Protein 1VPP (pdb70)

Radius of gyration: 21.75 Å; Cα contacts (8 Å, |Δi|>4): 566; chains: 4; bounding box: 44×39×77 Å

B-factor: mean 27.09, std 13.12, range [8.94, 84.67]

Structure (mmCIF, N/CA/C/O backbone):
data_1VPP
#
_entry.id   1VPP
#
_cell.length_a   47.703
_cell.length_b   74.661
_cell.length_c   79.883
_cell.angle_alpha   90.00
_cell.angle_beta   90.00
_cell.angle_gamma   90.00
#
_symmetry.space_group_name_H-M   'P 21 21 21'
#
loop_
_entity.id
_entity.type
_entity.pdbx_description
1 polymer 'PROTEIN (VASCULAR ENDOTHELIAL GROWTH FACTOR)'
2 polymer 'PROTEIN (PEPTIDE V108)'
3 water water
#
loop_
_atom_site.group_PDB
_atom_site.id
_atom_site.type_symbol
_atom_site.label_atom_id
_atom_site.label_alt_id
_atom_site.label_comp_id
_atom_site.label_asym_id
_atom_site.label_entity_id
_atom_site.label_seq_id
_atom_site.pdbx_PDB_ins_code
_atom_site.Cartn_x
_atom_site.Cartn_y
_atom_site.Cartn_z
_atom_site.occupancy
_atom_site.B_iso_or_equiv
_atom_site.auth_seq_id
_atom_site.auth_comp_id
_atom_site.auth_asym_id
_atom_site.auth_atom_id
_atom_site.pdbx_PDB_model_num
ATOM 1 N N . GLU A 1 6 ? -7.510 15.722 33.191 1.00 43.01 13 GLU V N 1
ATOM 2 C CA . GLU A 1 6 ? -7.233 14.305 33.595 1.00 42.28 13 GLU V CA 1
ATOM 3 C C . GLU A 1 6 ? -5.769 13.943 33.361 1.00 37.68 13 GLU V C 1
ATOM 4 O O . GLU A 1 6 ? -5.289 14.018 32.227 1.00 37.42 13 GLU V O 1
ATOM 10 N N . VAL A 1 7 ? -5.046 13.649 34.432 1.00 34.59 14 VAL V N 1
ATOM 11 C CA . VAL A 1 7 ? -3.620 13.352 34.361 1.00 31.07 14 VAL V CA 1
ATOM 12 C C . VAL A 1 7 ? -3.390 12.079 33.564 1.00 29.34 14 VAL V C 1
ATOM 13 O O . VAL A 1 7 ? -4.096 11.103 33.837 1.00 29.47 14 VAL V O 1
ATOM 17 N N . VAL A 1 8 ? -2.509 12.083 32.568 1.00 22.12 15 VAL V N 1
ATOM 18 C CA . VAL A 1 8 ? -2.262 10.840 31.819 1.00 21.76 15 VAL V CA 1
ATOM 19 C C . VAL A 1 8 ? -1.364 9.938 32.665 1.00 20.92 15 VAL V C 1
ATOM 20 O O . VAL A 1 8 ? -0.279 10.382 33.054 1.00 20.76 15 VAL V O 1
ATOM 24 N N . LYS A 1 9 ? -1.822 8.732 32.944 1.00 19.79 16 LYS V N 1
ATOM 25 C CA . LYS A 1 9 ? -1.056 7.829 33.814 1.00 21.84 16 LYS V CA 1
ATOM 26 C C . LYS A 1 9 ? 0.155 7.232 33.120 1.00 18.50 16 LYS V C 1
ATOM 27 O O . LYS A 1 9 ? 0.211 7.094 31.897 1.00 18.80 16 LYS V O 1
ATOM 33 N N . PHE A 1 10 ? 1.207 6.982 33.881 1.00 17.49 17 PHE V N 1
ATOM 34 C CA . PHE A 1 10 ? 2.507 6.610 33.387 1.00 17.99 17 PHE V CA 1
ATOM 35 C C . PHE A 1 10 ? 2.434 5.493 32.356 1.00 21.48 17 PHE V C 1
ATOM 36 O O . PHE A 1 10 ? 3.106 5.543 31.326 1.00 20.93 17 PHE V O 1
ATOM 44 N N . MET A 1 11 ? 1.633 4.480 32.653 1.00 21.56 18 MET V N 1
ATOM 45 C CA . MET A 1 11 ? 1.541 3.330 31.750 1.00 24.40 18 MET V CA 1
ATOM 46 C C . MET A 1 11 ? 1.123 3.747 30.354 1.00 22.59 18 MET V C 1
ATOM 47 O O . MET A 1 11 ? 1.641 3.258 29.338 1.00 22.93 18 MET V O 1
ATOM 52 N N . ASP A 1 12 ? 0.162 4.690 30.281 1.00 21.08 19 ASP V N 1
ATOM 53 C CA . ASP A 1 12 ? -0.264 5.146 28.972 1.00 19.66 19 ASP V CA 1
ATOM 54 C C . ASP A 1 12 ? 0.766 6.048 28.297 1.00 21.73 19 ASP V C 1
ATOM 55 O O . ASP A 1 12 ? 0.908 5.962 27.078 1.00 20.15 19 ASP V O 1
ATOM 60 N N . VAL A 1 13 ? 1.424 6.934 29.041 1.00 16.66 20 VAL V N 1
ATOM 61 C CA . VAL A 1 13 ? 2.450 7.778 28.444 1.00 15.86 20 VAL V CA 1
ATOM 62 C C . VAL A 1 13 ? 3.563 6.880 27.881 1.00 16.96 20 VAL V C 1
ATOM 63 O O . VAL A 1 13 ? 3.945 7.007 26.702 1.00 18.40 20 VAL V O 1
ATOM 67 N N . TYR A 1 14 ? 3.969 5.911 28.689 1.00 15.74 21 TYR V N 1
ATOM 68 C CA . TYR A 1 14 ? 5.044 5.005 28.263 1.00 15.42 21 TYR V CA 1
ATOM 69 C C . TYR A 1 14 ? 4.678 4.194 27.020 1.00 14.64 21 TYR V C 1
ATOM 70 O O . TYR A 1 14 ? 5.421 4.178 26.019 1.00 14.50 21 TYR V O 1
ATOM 79 N N . GLN A 1 15 ? 3.552 3.478 27.004 1.00 14.91 22 GLN V N 1
ATOM 80 C CA . GLN A 1 15 ? 3.196 2.738 25.792 1.00 17.01 22 GLN V CA 1
ATOM 81 C C . GLN A 1 15 ? 3.048 3.587 24.554 1.00 18.91 22 GLN V C 1
ATOM 82 O O . GLN A 1 15 ? 3.491 3.247 23.449 1.00 18.45 22 GLN V O 1
ATOM 88 N N . ARG A 1 16 ? 2.420 4.757 24.704 1.00 15.81 23 ARG V N 1
ATOM 89 C CA . ARG A 1 16 ? 2.167 5.617 23.559 1.00 16.87 23 ARG V CA 1
ATOM 90 C C . ARG A 1 16 ? 3.448 6.208 23.002 1.00 17.82 23 ARG V C 1
ATOM 91 O O . ARG A 1 16 ? 3.456 6.544 21.825 1.00 17.65 23 ARG V O 1
ATOM 99 N N . SER A 1 17 ? 4.486 6.483 23.797 1.00 13.22 24 SER V N 1
ATOM 100 C CA . SER A 1 17 ? 5.661 7.142 23.245 1.00 17.27 24 SER V CA 1
ATOM 101 C C . SER A 1 17 ? 6.765 6.177 22.820 1.00 18.10 24 SER V C 1
ATOM 102 O O . SER A 1 17 ? 7.655 6.611 22.088 1.00 18.74 24 SER V O 1
ATOM 105 N N . TYR A 1 18 ? 6.661 4.894 23.102 1.00 15.48 25 TYR V N 1
ATOM 106 C CA . TYR A 1 18 ? 7.737 3.981 22.680 1.00 18.76 25 TYR V CA 1
ATOM 107 C C . TYR A 1 18 ? 7.847 3.780 21.164 1.00 17.13 25 TYR V C 1
ATOM 108 O O . TYR A 1 18 ? 6.892 3.747 20.396 1.00 15.18 25 TYR V O 1
ATOM 117 N N . CYS A 1 19 ? 9.092 3.719 20.704 1.00 17.79 26 CYS V N 1
ATOM 118 C CA . CYS A 1 19 ? 9.466 3.506 19.302 1.00 16.48 26 CYS V CA 1
ATOM 119 C C . CYS A 1 19 ? 8.473 2.722 18.483 1.00 16.34 26 CYS V C 1
ATOM 120 O O . CYS A 1 19 ? 8.148 1.558 18.776 1.00 16.91 26 CYS V O 1
ATOM 123 N N . HIS A 1 20 ? 7.816 3.327 17.484 1.00 14.70 27 HIS V N 1
ATOM 124 C CA . HIS A 1 20 ? 6.919 2.660 16.552 1.00 14.29 27 HIS V CA 1
ATOM 125 C C . HIS A 1 20 ? 6.612 3.553 15.339 1.00 13.89 27 HIS V C 1
ATOM 126 O O . HIS A 1 20 ? 6.857 4.747 15.376 1.00 11.05 27 HIS V O 1
ATOM 133 N N . PRO A 1 21 ? 6.057 3.001 14.274 1.00 16.22 28 PRO V N 1
ATOM 134 C CA . PRO A 1 21 ? 5.695 3.795 13.104 1.00 12.50 28 PRO V CA 1
ATOM 135 C C . PRO A 1 21 ? 4.490 4.679 13.452 1.00 13.46 28 PRO V C 1
ATOM 136 O O . PRO A 1 21 ? 3.473 4.183 13.978 1.00 11.14 28 PRO V O 1
ATOM 140 N N . ILE A 1 22 ? 4.654 5.958 13.207 1.00 14.16 29 ILE V N 1
ATOM 141 C CA . ILE A 1 22 ? 3.568 6.894 13.540 1.00 14.07 29 ILE V CA 1
ATOM 142 C C . ILE A 1 22 ? 3.318 7.815 12.347 1.00 14.31 29 ILE V C 1
ATOM 143 O O . ILE A 1 22 ? 4.217 8.235 11.619 1.00 14.46 29 ILE V O 1
ATOM 148 N N . GLU A 1 23 ? 2.063 8.181 12.163 1.00 13.51 30 GLU V N 1
ATOM 149 C CA . GLU A 1 23 ? 1.647 9.056 11.078 1.00 11.60 30 GLU V CA 1
ATOM 150 C C . GLU A 1 23 ? 2.363 10.401 11.188 1.00 11.06 30 GLU V C 1
ATOM 151 O O . GLU A 1 23 ? 2.339 11.041 12.231 1.00 10.13 30 GLU V O 1
ATOM 157 N N . THR A 1 24 ? 3.096 10.694 10.124 1.00 11.40 31 THR V N 1
ATOM 158 C CA . THR A 1 24 ? 3.971 11.866 10.058 1.00 14.03 31 THR V CA 1
ATOM 159 C C . THR A 1 24 ? 3.606 12.645 8.807 1.00 13.44 31 THR V C 1
ATOM 160 O O . THR A 1 24 ? 3.530 12.040 7.739 1.00 10.68 31 THR V O 1
ATOM 164 N 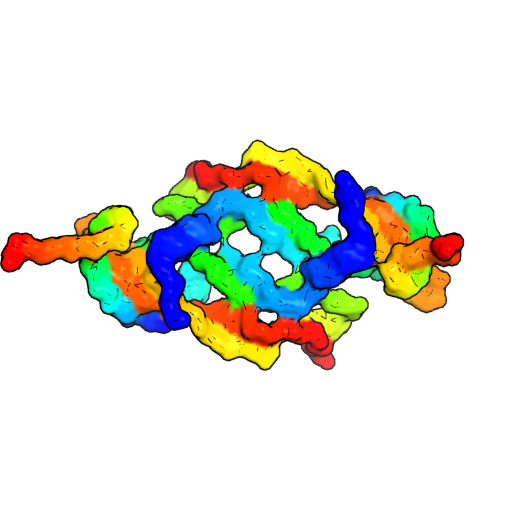N . LEU A 1 25 ? 3.452 13.945 8.902 1.00 10.24 32 LEU V N 1
ATOM 165 C CA . LEU A 1 25 ? 3.081 14.729 7.712 1.00 13.75 32 LEU V CA 1
ATOM 166 C C . LEU A 1 25 ? 4.341 15.228 7.031 1.00 16.87 32 LEU V C 1
ATOM 167 O O . LEU A 1 25 ? 5.071 16.091 7.539 1.00 18.78 32 LEU V O 1
ATOM 172 N N . VAL A 1 26 ? 4.666 14.578 5.924 1.00 16.84 33 VAL V N 1
ATOM 173 C CA . VAL A 1 26 ? 5.927 14.762 5.214 1.00 14.78 33 VAL V CA 1
ATOM 174 C C . VAL A 1 26 ? 5.732 15.617 3.952 1.00 14.58 33 VAL V C 1
ATOM 175 O O . VAL A 1 26 ? 4.912 15.270 3.098 1.00 10.55 33 VAL V O 1
ATOM 179 N N . ASP A 1 27 ? 6.539 16.676 3.830 1.00 12.85 34 ASP V N 1
ATOM 180 C CA . ASP A 1 27 ? 6.416 17.473 2.576 1.00 13.56 34 ASP V CA 1
ATOM 181 C C . ASP A 1 27 ? 6.849 16.657 1.376 1.00 12.25 34 ASP V C 1
ATOM 182 O O . ASP A 1 27 ? 7.862 15.931 1.355 1.00 11.88 34 ASP V O 1
ATOM 187 N N . ILE A 1 28 ? 6.093 16.805 0.255 1.00 9.98 35 ILE V N 1
ATOM 188 C CA . ILE A 1 28 ? 6.424 16.045 -0.935 1.00 11.13 35 ILE V CA 1
ATOM 189 C C . ILE A 1 28 ? 7.798 16.407 -1.487 1.00 10.70 35 ILE V C 1
ATOM 190 O O . ILE A 1 28 ? 8.432 15.486 -2.054 1.00 11.82 35 ILE V O 1
ATOM 195 N N . PHE A 1 29 ? 8.286 17.626 -1.303 1.00 11.06 36 PHE V N 1
ATOM 196 C CA . PHE A 1 29 ? 9.639 17.903 -1.842 1.00 13.11 36 PHE V CA 1
ATOM 197 C C . PHE A 1 29 ? 10.709 17.035 -1.196 1.00 17.06 36 PHE V C 1
ATOM 198 O O . PHE A 1 29 ? 11.757 16.885 -1.852 1.00 15.91 36 PHE V O 1
ATOM 206 N N . GLN A 1 30 ? 10.531 16.463 0.000 1.00 15.90 37 GLN V N 1
ATOM 207 C CA . GLN A 1 30 ? 11.544 15.549 0.563 1.00 17.04 37 GLN V CA 1
ATOM 208 C C . GLN A 1 30 ? 11.757 14.312 -0.276 1.00 22.83 37 GLN V C 1
ATOM 209 O O . GLN A 1 30 ? 12.894 13.865 -0.452 1.00 21.55 37 GLN V O 1
ATOM 215 N N . GLU A 1 31 ? 10.681 13.734 -0.826 1.00 20.25 38 GLU V N 1
ATOM 216 C CA . GLU A 1 31 ? 10.713 12.566 -1.665 1.00 22.31 38 GLU V CA 1
ATOM 217 C C . GLU A 1 31 ? 10.865 12.921 -3.153 1.00 23.69 38 GLU V C 1
ATOM 218 O O . GLU A 1 31 ? 11.397 12.122 -3.927 1.00 24.81 38 GLU V O 1
ATOM 224 N N . TYR A 1 32 ? 10.420 14.100 -3.585 1.00 14.93 39 TYR V N 1
ATOM 225 C CA . TYR A 1 32 ? 10.514 14.525 -4.994 1.00 17.97 39 TYR V CA 1
ATOM 226 C C . TYR A 1 32 ? 11.192 15.883 -5.088 1.00 19.67 39 TYR V C 1
ATOM 227 O O . TYR A 1 32 ? 10.570 16.946 -5.293 1.00 19.18 39 TYR V O 1
ATOM 236 N N . PRO A 1 33 ? 12.502 15.988 -4.861 1.00 22.43 40 PRO V N 1
ATOM 237 C CA . PRO A 1 33 ? 13.168 17.271 -4.711 1.00 24.62 40 PRO V CA 1
ATOM 238 C C . PRO A 1 33 ? 13.388 18.020 -6.008 1.00 27.33 40 PRO V C 1
ATOM 239 O O . PRO A 1 33 ? 13.418 19.245 -6.026 1.00 28.20 40 PRO V O 1
ATOM 243 N N . ASP A 1 34 ? 13.592 17.283 -7.086 1.00 24.68 41 ASP V N 1
ATOM 244 C CA . ASP A 1 34 ? 13.869 17.829 -8.410 1.00 29.51 41 ASP V CA 1
ATOM 245 C C . ASP A 1 34 ? 12.618 18.067 -9.244 1.00 31.48 41 ASP V C 1
ATOM 246 O O . ASP A 1 34 ? 12.360 17.377 -10.245 1.00 30.63 41 ASP V O 1
ATOM 251 N N . GLU A 1 35 ? 11.650 18.821 -8.711 1.00 32.28 42 GLU V N 1
ATOM 252 C CA . GLU A 1 35 ? 10.365 19.016 -9.381 1.00 31.45 42 GLU V CA 1
ATOM 253 C C . GLU A 1 35 ? 9.938 20.463 -9.195 1.00 38.13 42 GLU V C 1
ATOM 254 O O . GLU A 1 35 ? 8.769 20.791 -9.013 1.00 38.29 42 GLU V O 1
ATOM 260 N N . ILE A 1 36 ? 10.921 21.349 -9.308 1.00 39.02 43 ILE V N 1
ATOM 261 C CA . ILE A 1 36 ? 10.722 22.785 -9.149 1.00 40.85 43 ILE V CA 1
ATOM 262 C C . ILE A 1 36 ? 9.791 23.397 -10.166 1.00 44.05 43 ILE V C 1
ATOM 263 O O . ILE A 1 36 ? 9.038 24.342 -9.849 1.00 42.94 43 ILE V O 1
ATOM 268 N N . GLU A 1 37 ? 9.607 22.818 -11.352 1.00 46.33 44 GLU V N 1
ATOM 269 C CA . GLU A 1 37 ? 8.635 23.307 -12.317 1.00 48.56 44 GLU V CA 1
ATOM 270 C C . GLU A 1 37 ? 7.184 22.979 -11.950 1.00 47.11 44 GLU V C 1
ATOM 271 O O . GLU A 1 37 ? 6.264 23.325 -12.711 1.00 46.80 44 GLU V O 1
ATOM 277 N N . TYR A 1 38 ? 6.953 22.189 -10.912 1.00 43.60 45 TYR V N 1
ATOM 278 C CA . TYR A 1 38 ? 5.613 21.782 -10.525 1.00 40.82 45 TYR V CA 1
ATOM 279 C C . TYR A 1 38 ? 5.168 22.253 -9.154 1.00 37.29 45 TYR V C 1
ATOM 280 O O . TYR A 1 38 ? 5.964 22.410 -8.224 1.00 38.69 45 TYR V O 1
ATOM 289 N N . ILE A 1 39 ? 3.848 22.397 -9.004 1.00 32.23 46 ILE V N 1
ATOM 290 C CA . ILE A 1 39 ? 3.262 22.579 -7.691 1.00 27.89 46 ILE V CA 1
ATOM 291 C C . ILE A 1 39 ? 2.417 21.312 -7.450 1.00 25.54 46 ILE V C 1
ATOM 292 O O . ILE A 1 39 ? 1.732 20.857 -8.365 1.00 20.96 46 ILE V O 1
ATOM 297 N N . PHE A 1 40 ? 2.655 20.679 -6.311 1.00 20.08 47 PHE V N 1
ATOM 298 C CA . PHE A 1 40 ? 1.861 19.462 -6.030 1.00 20.98 47 PHE V CA 1
ATOM 299 C C . PHE A 1 40 ? 0.744 19.890 -5.097 1.00 19.48 47 PHE V C 1
ATOM 300 O O . PHE A 1 40 ? 1.031 20.691 -4.190 1.00 19.79 47 PHE V O 1
ATOM 308 N N . LYS A 1 41 ? -0.429 19.250 -5.152 1.00 16.60 48 LYS V N 1
ATOM 309 C CA . LYS A 1 41 ? -1.463 19.533 -4.168 1.00 16.70 48 LYS V CA 1
ATOM 310 C C . LYS A 1 41 ? -2.114 18.215 -3.768 1.00 14.51 48 LYS V C 1
ATOM 311 O O . LYS A 1 41 ? -2.478 17.498 -4.716 1.00 16.85 48 LYS V O 1
ATOM 317 N N . PRO A 1 42 ? -2.223 17.938 -2.483 1.00 14.47 49 PRO V N 1
ATOM 318 C CA . PRO A 1 42 ? -1.615 18.702 -1.411 1.00 14.02 49 PRO V CA 1
ATOM 319 C C . PRO A 1 42 ? -0.103 18.667 -1.529 1.00 13.18 49 PRO V C 1
ATOM 320 O O . PRO A 1 42 ? 0.401 17.892 -2.352 1.00 13.64 49 PRO V O 1
ATOM 324 N N . SER A 1 43 ? 0.578 19.553 -0.783 1.00 14.19 50 SER V N 1
ATOM 325 C CA . SER A 1 43 ? 2.043 19.612 -0.930 1.00 15.11 50 SER V CA 1
ATOM 326 C C . SER A 1 43 ? 2.768 18.717 0.084 1.00 16.38 50 SER V C 1
ATOM 327 O O . SER A 1 43 ? 3.994 18.678 0.181 1.00 12.69 50 SER V O 1
ATOM 330 N N . CYS A 1 44 ? 1.987 18.023 0.904 1.00 12.79 51 CYS V N 1
ATOM 331 C CA . CYS A 1 44 ? 2.546 17.147 1.947 1.00 14.10 51 CYS V CA 1
ATOM 332 C C . CYS A 1 44 ? 1.650 15.898 2.016 1.00 14.28 51 CYS V C 1
ATOM 333 O O . CYS A 1 44 ? 0.516 16.037 1.561 1.00 12.50 51 CYS V O 1
ATOM 336 N N . VAL A 1 45 ? 2.113 14.779 2.571 1.00 11.71 52 VAL V N 1
ATOM 337 C CA . VAL A 1 45 ? 1.269 13.579 2.630 1.00 10.55 52 VAL V CA 1
ATOM 338 C C . VAL A 1 45 ? 1.482 12.856 3.978 1.00 13.73 52 VAL V C 1
ATOM 339 O O . VAL A 1 45 ? 2.557 12.968 4.595 1.00 13.07 52 VAL V O 1
ATOM 343 N N . PRO A 1 46 ? 0.465 12.187 4.483 1.00 14.07 53 PRO V N 1
ATOM 344 C CA . PRO A 1 46 ? 0.525 11.454 5.739 1.00 13.40 53 PRO V CA 1
ATOM 345 C C . PRO A 1 46 ? 1.206 10.110 5.557 1.00 13.43 53 PRO V C 1
ATOM 346 O O . PRO A 1 46 ? 0.737 9.283 4.788 1.00 9.39 53 PRO V O 1
ATOM 350 N N . LEU A 1 47 ? 2.376 9.933 6.200 1.00 11.54 54 LEU V N 1
ATOM 351 C CA . LEU A 1 47 ? 3.103 8.668 6.047 1.00 11.42 54 LEU V CA 1
ATOM 352 C C . LEU A 1 47 ? 3.509 8.028 7.373 1.00 12.63 54 LEU V C 1
ATOM 353 O O . LEU A 1 47 ? 3.883 8.766 8.292 1.00 11.37 54 LEU V O 1
ATOM 358 N N . MET A 1 48 ? 3.546 6.691 7.420 1.00 12.61 55 MET V N 1
ATOM 359 C CA . MET A 1 48 ? 4.033 6.034 8.640 1.00 13.27 55 MET V CA 1
ATOM 360 C C . MET A 1 48 ? 5.590 6.099 8.630 1.00 12.49 55 MET V C 1
ATOM 361 O O . MET A 1 48 ? 6.245 5.639 7.677 1.00 12.23 55 MET V O 1
ATOM 366 N N . ARG A 1 49 ? 6.129 6.689 9.658 1.00 10.63 56 ARG V N 1
ATOM 367 C CA . ARG A 1 49 ? 7.589 6.813 9.844 1.00 14.34 56 ARG V CA 1
ATOM 368 C C . ARG A 1 49 ? 7.923 6.538 11.322 1.00 14.05 56 ARG V C 1
ATOM 369 O O . ARG A 1 49 ? 7.174 6.934 12.240 1.00 13.13 56 ARG V O 1
ATOM 377 N N . CYS A 1 50 ? 9.057 5.853 11.550 1.00 14.31 57 CYS V N 1
ATOM 378 C CA . CYS A 1 50 ? 9.466 5.562 12.920 1.00 11.17 57 CYS V CA 1
ATOM 379 C C . CYS A 1 50 ? 9.575 6.817 13.765 1.00 14.10 57 CYS V C 1
ATOM 380 O O . CYS A 1 50 ? 10.051 7.862 13.312 1.00 15.18 57 CYS V O 1
ATOM 383 N N . GLY A 1 51 ? 9.017 6.733 14.983 1.00 17.00 58 GLY V N 1
ATOM 384 C CA . GLY A 1 51 ? 9.116 7.916 15.876 1.00 19.11 58 GLY V CA 1
ATOM 385 C C . GLY A 1 51 ? 8.982 7.426 17.330 1.00 18.06 58 GLY V C 1
ATOM 386 O O . GLY A 1 51 ? 8.650 6.260 17.546 1.00 14.02 58 GLY V O 1
ATOM 387 N N . GLY A 1 52 ? 9.372 8.280 18.279 1.00 16.73 59 GLY V N 1
ATOM 388 C CA . GLY A 1 52 ? 9.175 7.801 19.665 1.00 16.04 59 GLY V CA 1
ATOM 389 C C . GLY A 1 52 ? 10.505 7.474 20.280 1.00 19.43 59 GLY V C 1
ATOM 390 O O . GLY A 1 52 ? 11.544 7.775 19.668 1.00 20.08 59 GLY V O 1
ATOM 391 N N . CYS A 1 53 ? 10.469 6.976 21.531 1.00 14.94 60 CYS V N 1
ATOM 392 C CA . CYS A 1 53 ? 11.784 6.908 22.196 1.00 14.17 60 CYS V CA 1
ATOM 393 C C . CYS A 1 53 ? 12.108 5.504 22.672 1.00 12.43 60 CYS V C 1
ATOM 394 O O . CYS A 1 53 ? 11.274 4.617 22.678 1.00 15.45 60 CYS V O 1
ATOM 397 N N . CYS A 1 54 ? 13.389 5.343 23.006 1.00 13.77 61 CYS V N 1
ATOM 398 C CA . CYS A 1 54 ? 13.872 4.051 23.519 1.00 18.81 61 CYS V CA 1
ATOM 399 C C . CYS A 1 54 ? 14.198 4.084 25.006 1.00 19.69 61 CYS V C 1
ATOM 400 O O . CYS A 1 54 ? 14.322 5.163 25.595 1.00 18.87 61 CYS V O 1
ATOM 403 N N . ASN A 1 55 ? 14.364 2.923 25.617 1.00 22.28 62 ASN V N 1
ATOM 404 C CA . ASN A 1 55 ? 14.550 2.893 27.091 1.00 27.51 62 ASN V CA 1
ATOM 405 C C . ASN A 1 55 ? 15.938 3.307 27.543 1.00 28.92 62 ASN V C 1
ATOM 406 O O . ASN A 1 55 ? 16.204 3.433 28.748 1.00 27.31 62 ASN V O 1
ATOM 411 N N . ASP A 1 56 ? 16.906 3.243 26.645 1.00 27.32 63 ASP V N 1
ATOM 412 C CA . ASP A 1 56 ? 18.302 3.561 26.992 1.00 30.73 63 ASP V CA 1
ATOM 413 C C . ASP A 1 56 ? 18.810 4.623 26.055 1.00 29.78 63 ASP V C 1
ATOM 414 O O . ASP A 1 56 ? 18.425 4.633 24.874 1.00 30.48 63 ASP V O 1
ATOM 419 N N . GLU A 1 57 ? 19.723 5.500 26.484 1.00 31.06 64 GLU V N 1
ATOM 420 C CA . GLU A 1 57 ? 20.227 6.522 25.554 1.00 32.80 64 GLU V CA 1
ATOM 421 C C . GLU A 1 57 ? 21.256 5.969 24.577 1.00 29.67 64 GLU V C 1
ATOM 422 O O . GLU A 1 57 ? 21.630 6.651 23.619 1.00 32.30 64 GLU V O 1
ATOM 428 N N . GLY A 1 58 ? 21.637 4.705 24.672 1.00 28.30 65 GLY V N 1
ATOM 429 C CA . GLY A 1 58 ? 22.576 4.099 23.712 1.00 29.94 65 GLY V CA 1
ATOM 430 C C . GLY A 1 58 ? 21.842 3.363 22.584 1.00 29.11 65 GLY V C 1
ATOM 431 O O . GLY A 1 58 ? 22.445 2.724 21.709 1.00 28.65 65 GLY V O 1
ATOM 432 N N . LEU A 1 59 ? 20.514 3.411 22.603 1.00 24.97 66 LEU V N 1
ATOM 433 C CA . LEU A 1 59 ? 19.658 2.857 21.564 1.00 21.32 66 LEU V CA 1
ATOM 434 C C . LEU A 1 59 ? 18.950 3.945 20.760 1.00 22.46 66 LEU V C 1
ATOM 435 O O . LEU A 1 59 ? 18.617 5.007 21.303 1.00 20.65 66 LEU V O 1
ATOM 440 N N . GLU A 1 60 ? 18.575 3.644 19.517 1.00 19.83 67 GLU V N 1
ATOM 441 C CA . GLU A 1 60 ? 17.893 4.644 18.679 1.00 17.95 67 GLU V CA 1
ATOM 442 C C . GLU A 1 60 ? 16.789 3.979 17.877 1.00 18.68 67 GLU V C 1
ATOM 443 O O . GLU A 1 60 ? 16.864 2.774 17.624 1.00 17.46 67 GLU V O 1
ATOM 449 N N . CYS A 1 61 ? 15.666 4.647 17.669 1.00 15.82 68 CYS V N 1
ATOM 450 C CA . CYS A 1 61 ? 14.471 4.098 17.053 1.00 14.46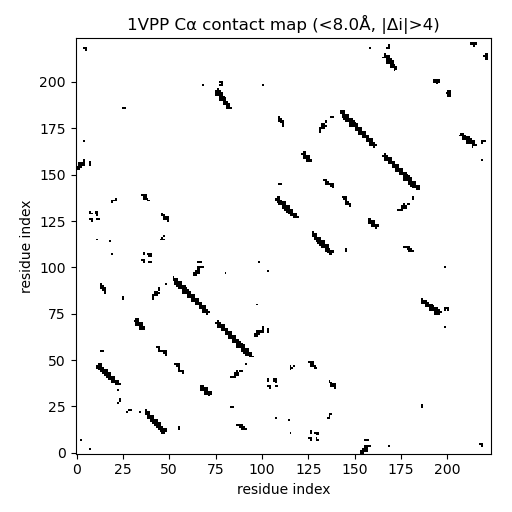 68 CYS V CA 1
ATOM 451 C C . CYS A 1 61 ? 14.601 4.179 15.528 1.00 15.41 68 CYS V C 1
ATOM 452 O O . CYS A 1 61 ? 14.726 5.296 14.973 1.00 12.88 68 CYS V O 1
ATOM 455 N N . VAL A 1 62 ? 14.872 3.027 14.908 1.00 14.68 69 VAL V N 1
ATOM 456 C CA . VAL A 1 62 ? 15.132 3.049 13.427 1.00 14.28 69 VAL V CA 1
ATOM 457 C C . VAL A 1 62 ? 14.233 2.064 12.722 1.00 13.76 69 VAL V C 1
ATOM 458 O O . VAL A 1 62 ? 13.716 1.121 13.288 1.00 14.41 69 VAL V O 1
ATOM 462 N N . PRO A 1 63 ? 14.026 2.194 11.388 1.00 12.35 70 PRO V N 1
ATOM 463 C CA . PRO A 1 63 ? 13.147 1.277 10.703 1.00 12.71 70 PRO V CA 1
ATOM 464 C C . PRO A 1 63 ? 13.811 -0.074 10.509 1.00 11.77 70 PRO V C 1
ATOM 465 O O . PRO A 1 63 ? 15.006 -0.076 10.203 1.00 13.86 70 PRO V O 1
ATOM 469 N N . THR A 1 64 ? 13.070 -1.139 10.576 1.00 14.56 71 THR V N 1
ATOM 470 C CA . THR A 1 64 ? 13.558 -2.469 10.314 1.00 16.78 71 THR V CA 1
ATOM 471 C C . THR A 1 64 ? 12.779 -3.159 9.208 1.00 19.00 71 THR V C 1
ATOM 472 O O . THR A 1 64 ? 13.154 -4.259 8.830 1.00 18.31 71 THR V O 1
ATOM 476 N N . GLU A 1 65 ? 11.786 -2.495 8.647 1.00 16.24 72 GLU V N 1
ATOM 477 C CA . GLU A 1 65 ? 11.040 -2.995 7.494 1.00 15.98 72 GLU V CA 1
ATOM 478 C C . GLU A 1 65 ? 10.416 -1.749 6.827 1.00 16.94 72 GLU V C 1
ATOM 479 O O . GLU A 1 65 ? 9.838 -0.917 7.537 1.00 13.95 72 GLU V O 1
ATOM 485 N N . GLU A 1 66 ? 10.517 -1.636 5.529 1.00 12.76 73 GLU V N 1
ATOM 486 C CA . GLU A 1 66 ? 10.095 -0.473 4.767 1.00 12.79 73 GLU V CA 1
ATOM 487 C C . GLU A 1 66 ? 9.424 -0.982 3.476 1.00 15.55 73 GLU V C 1
ATOM 488 O O . GLU A 1 66 ? 9.602 -2.105 3.033 1.00 14.91 73 GLU V O 1
ATOM 494 N N . SER A 1 67 ? 8.656 -0.070 2.923 1.00 13.23 74 SER V N 1
ATOM 495 C CA . SER A 1 67 ? 7.896 -0.389 1.710 1.00 13.48 74 SER V CA 1
ATOM 496 C C . SER A 1 67 ? 7.372 0.970 1.210 1.00 15.41 74 SER V C 1
ATOM 497 O O . SER A 1 67 ? 7.820 1.985 1.754 1.00 14.48 74 SER V O 1
ATOM 500 N N . ASN A 1 68 ? 6.698 0.921 0.066 1.00 14.67 75 ASN V N 1
ATOM 501 C CA . ASN A 1 68 ? 6.216 2.227 -0.470 1.00 14.58 75 ASN V CA 1
ATOM 502 C C . ASN A 1 68 ? 4.697 2.252 -0.399 1.00 15.98 75 ASN V C 1
ATOM 503 O O . ASN A 1 68 ? 4.080 1.192 -0.373 1.00 17.68 75 ASN V O 1
ATOM 508 N N . ILE A 1 69 ? 4.105 3.448 -0.388 1.00 14.25 76 ILE V N 1
ATOM 509 C CA . ILE A 1 69 ? 2.660 3.585 -0.370 1.00 14.28 76 ILE V CA 1
ATOM 510 C C . ILE A 1 69 ? 2.258 4.521 -1.525 1.00 15.66 76 ILE V C 1
ATOM 511 O O . ILE A 1 69 ? 3.032 5.423 -1.791 1.00 16.01 76 ILE V O 1
ATOM 516 N N . THR A 1 70 ? 1.196 4.203 -2.247 1.00 15.88 77 THR V N 1
ATOM 517 C CA . THR A 1 70 ? 0.789 4.940 -3.432 1.00 15.59 77 THR V CA 1
ATOM 518 C C . THR A 1 70 ? -0.385 5.864 -3.166 1.00 14.50 77 THR V C 1
ATOM 519 O O . THR A 1 70 ? -1.318 5.498 -2.475 1.00 13.18 77 THR V O 1
ATOM 523 N N . MET A 1 71 ? -0.226 7.146 -3.580 1.00 16.38 78 MET V N 1
ATOM 524 C CA . MET A 1 71 ? -1.286 8.100 -3.299 1.00 11.82 78 MET V CA 1
ATOM 525 C C . MET A 1 71 ? -1.620 8.935 -4.542 1.00 14.30 78 MET V C 1
ATOM 526 O O . MET A 1 71 ? -0.714 9.163 -5.331 1.00 16.98 78 MET V O 1
ATOM 531 N N . GLN A 1 72 ? -2.887 9.355 -4.637 1.00 15.53 79 GLN V N 1
ATOM 532 C CA . GLN A 1 72 ? -3.255 10.204 -5.783 1.00 15.55 79 GLN V CA 1
ATOM 533 C C . GLN A 1 72 ? -2.933 11.658 -5.448 1.00 15.47 79 GLN V C 1
ATOM 534 O O . GLN A 1 72 ? -3.436 12.167 -4.438 1.00 13.84 79 GLN V O 1
ATOM 540 N N . ILE A 1 73 ? -2.142 12.305 -6.267 1.00 12.09 80 ILE V N 1
ATOM 541 C CA . ILE A 1 73 ? -1.685 13.663 -6.041 1.00 16.09 80 ILE V CA 1
ATOM 542 C C . ILE A 1 73 ? -2.048 14.537 -7.258 1.00 16.34 80 ILE V C 1
ATOM 543 O O . ILE A 1 73 ? -1.995 14.000 -8.382 1.00 15.61 80 ILE V O 1
ATOM 548 N N . MET A 1 74 ? -2.295 15.822 -7.003 1.00 14.02 81 MET V N 1
ATOM 549 C CA . MET A 1 74 ? -2.546 16.687 -8.160 1.00 16.10 81 MET V CA 1
ATOM 550 C C . MET A 1 74 ? -1.232 17.386 -8.520 1.00 19.36 81 MET V C 1
ATOM 551 O O . MET A 1 74 ? -0.574 17.907 -7.622 1.00 18.01 81 MET V O 1
ATOM 556 N N . ARG A 1 75 ? -0.857 17.426 -9.790 1.00 18.45 82 ARG V N 1
ATOM 557 C CA . ARG A 1 75 ? 0.420 18.088 -10.135 1.00 20.38 82 ARG V CA 1
ATOM 558 C C . ARG A 1 75 ? 0.140 19.243 -11.072 1.00 22.28 82 ARG V C 1
ATOM 559 O O . ARG A 1 75 ? -0.487 19.016 -12.099 1.00 19.57 82 ARG V O 1
ATOM 567 N N . ILE A 1 76 ? 0.447 20.443 -10.610 1.00 25.79 83 ILE V N 1
ATOM 568 C CA . ILE A 1 76 ? 0.046 21.674 -11.264 1.00 30.55 83 ILE V CA 1
ATOM 569 C C . ILE A 1 76 ? 1.222 22.275 -12.018 1.00 33.06 83 ILE V C 1
ATOM 570 O O . ILE A 1 76 ? 2.309 22.407 -11.424 1.00 34.53 83 ILE V O 1
ATOM 575 N N . LYS A 1 77 ? 0.930 22.657 -13.256 1.00 32.61 84 LYS V N 1
ATOM 576 C CA . LYS A 1 77 ? 1.917 23.461 -13.987 1.00 32.69 84 LYS V CA 1
ATOM 577 C C . LYS A 1 77 ? 1.375 24.887 -14.025 1.00 33.44 84 LYS V C 1
ATOM 578 O O . LYS A 1 77 ? 0.341 25.145 -14.638 1.00 35.65 84 LYS V O 1
ATOM 584 N N . PRO A 1 78 ? 1.959 25.795 -13.258 1.00 36.32 85 PRO V N 1
ATOM 585 C CA . PRO A 1 78 ? 1.461 27.157 -13.165 1.00 39.15 85 PRO V CA 1
ATOM 586 C C . PRO A 1 78 ? 0.964 27.656 -14.503 1.00 38.76 85 PRO V C 1
ATOM 587 O O . PRO A 1 78 ? 1.604 27.454 -15.538 1.00 35.29 85 PRO V O 1
ATOM 591 N N . HIS A 1 79 ? -0.241 28.219 -14.560 1.00 39.52 86 HIS V N 1
ATOM 592 C CA . HIS A 1 79 ? -0.837 28.741 -15.777 1.00 43.31 86 HIS V CA 1
ATOM 593 C C . HIS A 1 79 ? -1.081 27.759 -16.913 1.00 44.32 86 HIS V C 1
ATOM 594 O O . HIS A 1 79 ? -1.450 28.203 -18.006 1.00 43.73 86 HIS V O 1
ATOM 601 N N . GLN A 1 80 ? -0.841 26.466 -16.750 1.00 43.85 87 GLN V N 1
ATOM 602 C CA . GLN A 1 80 ? -0.959 25.470 -17.793 1.00 44.51 87 GLN V CA 1
ATOM 603 C C . GLN A 1 80 ? -1.651 24.207 -17.268 1.00 42.88 87 GLN V C 1
ATOM 604 O O . GLN A 1 80 ? -1.208 23.095 -17.549 1.00 44.56 87 GLN V O 1
ATOM 610 N N . GLY A 1 81 ? -2.701 24.373 -16.473 1.00 38.82 88 GLY V N 1
ATOM 611 C CA . GLY A 1 81 ? -3.492 23.256 -16.012 1.00 34.71 88 GLY V CA 1
ATOM 612 C C . GLY A 1 81 ? -2.865 22.321 -14.993 1.00 30.84 88 GLY V C 1
ATOM 613 O O . GLY A 1 81 ? -1.884 22.635 -14.309 1.00 32.43 88 GLY V O 1
ATOM 614 N N . GLN A 1 82 ? -3.530 21.170 -14.820 1.00 25.87 89 GLN V N 1
ATOM 615 C CA . GLN A 1 82 ? -3.156 20.260 -13.729 1.00 22.14 89 GLN V CA 1
ATOM 616 C C . GLN A 1 82 ? -3.643 18.869 -14.017 1.00 20.08 89 GLN V C 1
ATOM 617 O O . GLN A 1 82 ? -4.582 18.666 -14.803 1.00 21.12 89 GLN V O 1
ATOM 623 N N . HIS A 1 83 ? -2.948 17.837 -13.516 1.00 16.76 90 HIS V N 1
ATOM 624 C CA . HIS A 1 83 ? -3.279 16.470 -13.717 1.00 18.37 90 HIS V CA 1
ATOM 625 C C . HIS A 1 83 ? -3.341 15.744 -12.347 1.00 19.50 90 HIS V C 1
ATOM 626 O O . HIS A 1 83 ? -2.663 16.184 -11.435 1.00 17.48 90 HIS V O 1
ATOM 633 N N . ILE A 1 84 ? -4.160 14.712 -12.247 1.00 16.58 91 ILE V N 1
ATOM 634 C CA . ILE A 1 84 ? -4.112 13.818 -11.098 1.00 18.78 91 ILE V CA 1
ATOM 635 C C . ILE A 1 84 ? -3.248 12.634 -11.512 1.00 20.72 91 ILE V C 1
ATOM 636 O O . ILE A 1 84 ? -3.381 12.131 -12.642 1.00 19.02 91 ILE V O 1
ATOM 641 N N . GLY A 1 85 ? -2.389 12.194 -10.589 1.00 17.92 92 GLY V N 1
ATOM 642 C CA . GLY A 1 85 ? -1.550 11.029 -10.916 1.00 19.62 92 GLY V CA 1
ATOM 643 C C . GLY A 1 85 ? -1.227 10.223 -9.649 1.00 24.07 92 GLY V C 1
ATOM 644 O O . GLY A 1 85 ? -1.520 10.662 -8.536 1.00 23.85 92 GLY V O 1
ATOM 645 N N . GLU A 1 86 ? -0.566 9.086 -9.854 1.00 21.05 93 GLU V N 1
ATOM 646 C CA . GLU A 1 86 ? -0.153 8.275 -8.693 1.00 19.12 93 GLU V CA 1
ATOM 647 C C . GLU A 1 86 ? 1.306 8.572 -8.384 1.00 20.89 93 GLU V C 1
ATOM 648 O O . GLU A 1 86 ? 2.158 8.605 -9.279 1.00 18.92 93 GLU V O 1
ATOM 654 N N . MET A 1 87 ? 1.593 8.864 -7.119 1.00 20.57 94 MET V N 1
ATOM 655 C CA . MET A 1 87 ? 2.977 9.079 -6.697 1.00 18.20 94 MET V CA 1
ATOM 656 C C . MET A 1 87 ? 3.252 8.022 -5.614 1.00 19.16 94 MET V C 1
ATOM 657 O O . MET A 1 87 ? 2.333 7.661 -4.897 1.00 19.49 94 MET V O 1
ATOM 662 N N . SER A 1 88 ? 4.520 7.700 -5.405 1.00 18.11 95 SER V N 1
ATOM 663 C CA . SER A 1 88 ? 4.860 6.641 -4.467 1.00 18.19 95 SER V 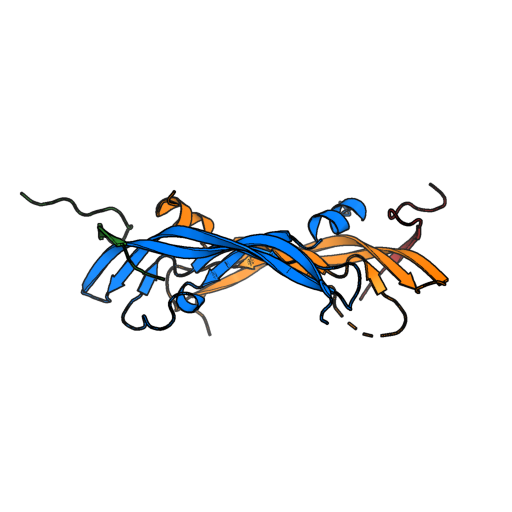CA 1
ATOM 664 C C . SER A 1 88 ? 5.802 7.155 -3.383 1.00 15.93 95 SER V C 1
ATOM 665 O O . SER A 1 88 ? 6.638 8.005 -3.671 1.00 13.25 95 SER V O 1
ATOM 668 N N . PHE A 1 89 ? 5.566 6.792 -2.123 1.00 13.14 96 PHE V N 1
ATOM 669 C CA . PHE A 1 89 ? 6.330 7.417 -1.038 1.00 14.90 96 PHE V CA 1
ATOM 670 C C . PHE A 1 89 ? 6.866 6.274 -0.144 1.00 12.38 96 PHE V C 1
ATOM 671 O O . PHE A 1 89 ? 6.126 5.330 0.020 1.00 13.78 96 PHE V O 1
ATOM 679 N N . LEU A 1 90 ? 7.955 6.570 0.541 1.00 13.49 97 LEU V N 1
ATOM 680 C CA . LEU A 1 90 ? 8.519 5.561 1.434 1.00 15.47 97 LEU V CA 1
ATOM 681 C C . LEU A 1 90 ? 7.778 5.527 2.769 1.00 13.76 97 LEU V C 1
ATOM 682 O O . LEU A 1 90 ? 7.446 6.619 3.262 1.00 12.88 97 LEU V O 1
ATOM 687 N N . GLN A 1 91 ? 7.429 4.358 3.281 1.00 13.77 98 GLN V N 1
ATOM 688 C CA . GLN A 1 91 ? 6.862 4.229 4.618 1.00 12.73 98 GLN V CA 1
ATOM 689 C C . GLN A 1 91 ? 7.616 3.156 5.433 1.00 14.65 98 GLN V C 1
ATOM 690 O O . GLN A 1 91 ? 8.342 2.321 4.878 1.00 12.54 98 GLN V O 1
ATOM 696 N N . HIS A 1 92 ? 7.506 3.305 6.751 1.00 13.51 99 HIS V N 1
ATOM 697 C CA . HIS A 1 92 ? 8.175 2.366 7.672 1.00 13.74 99 HIS V CA 1
ATOM 698 C C . HIS A 1 92 ? 7.099 1.430 8.212 1.00 15.38 99 HIS V C 1
ATOM 699 O O . HIS A 1 92 ? 6.094 1.859 8.810 1.00 12.91 99 HIS V O 1
ATOM 706 N N . ASN A 1 93 ? 7.313 0.116 8.024 1.00 12.00 100 ASN V N 1
ATOM 707 C CA . ASN A 1 93 ? 6.327 -0.852 8.471 1.00 12.66 100 ASN V CA 1
ATOM 708 C C . ASN A 1 93 ? 6.617 -1.330 9.888 1.00 16.37 100 ASN V C 1
ATOM 709 O O . ASN A 1 93 ? 5.712 -1.802 10.559 1.00 14.23 100 ASN V O 1
ATOM 714 N N . LYS A 1 94 ? 7.894 -1.394 10.230 1.00 14.10 101 LYS V N 1
ATOM 715 C CA . LYS A 1 94 ? 8.328 -1.877 11.533 1.00 17.42 101 LYS V CA 1
ATOM 716 C C . LYS A 1 94 ? 9.487 -1.025 11.992 1.00 16.92 101 LYS V C 1
ATOM 717 O O . LYS A 1 94 ? 10.286 -0.517 11.183 1.00 16.44 101 LYS V O 1
ATOM 723 N N . CYS A 1 95 ? 9.654 -0.856 13.306 1.00 12.77 102 CYS V N 1
ATOM 724 C CA . CYS A 1 95 ? 10.694 -0.048 13.857 1.00 12.70 102 CYS V CA 1
ATOM 725 C C . CYS A 1 95 ? 11.233 -0.787 15.127 1.00 16.12 102 CYS V C 1
ATOM 726 O O . CYS A 1 95 ? 10.484 -1.482 15.809 1.00 18.77 102 CYS V O 1
ATOM 729 N N . GLU A 1 96 ? 12.490 -0.536 15.406 1.00 16.82 103 GLU V N 1
ATOM 730 C CA . GLU A 1 96 ? 13.054 -1.132 16.628 1.00 18.62 103 GLU V CA 1
ATOM 731 C C . GLU A 1 96 ? 14.060 -0.191 17.239 1.00 17.45 103 GLU V C 1
ATOM 732 O O . GLU A 1 96 ? 14.739 0.574 16.545 1.00 16.48 103 GLU V O 1
ATOM 738 N N . CYS A 1 97 ? 14.275 -0.360 18.550 1.00 17.52 104 CYS V N 1
ATOM 739 C CA . CYS A 1 97 ? 15.332 0.326 19.258 1.00 16.11 104 CYS V CA 1
ATOM 740 C C . CYS A 1 97 ? 16.635 -0.487 19.082 1.00 20.89 104 CYS V C 1
ATOM 741 O O . CYS A 1 97 ? 16.718 -1.598 19.583 1.00 20.28 104 CYS V O 1
ATOM 744 N N . ARG A 1 98 ? 17.603 0.079 18.405 1.00 21.52 105 ARG V N 1
ATOM 745 C CA . ARG A 1 98 ? 18.850 -0.619 18.087 1.00 22.69 105 ARG V CA 1
ATOM 746 C C . ARG A 1 98 ? 20.015 0.205 18.591 1.00 24.22 105 ARG V C 1
ATOM 747 O O . ARG A 1 98 ? 20.018 1.436 18.632 1.00 23.47 105 ARG V O 1
ATOM 755 N N . PRO A 1 99 ? 21.108 -0.497 18.920 1.00 28.75 106 PRO V N 1
ATOM 756 C CA . PRO A 1 99 ? 22.281 0.199 19.420 1.00 26.74 106 PRO V CA 1
ATOM 757 C C . PRO A 1 99 ? 22.700 1.245 18.417 1.00 27.49 106 PRO V C 1
ATOM 758 O O . PRO A 1 99 ? 22.774 1.033 17.198 1.00 29.26 106 PRO V O 1
ATOM 762 N N . LYS A 1 100 ? 23.121 2.402 18.907 1.00 29.07 107 LYS V N 1
ATOM 763 C CA . LYS A 1 100 ? 23.684 3.466 18.095 1.00 33.24 107 LYS V CA 1
ATOM 764 C C . LYS A 1 100 ? 24.975 2.943 17.457 1.00 38.85 107 LYS V C 1
ATOM 765 O O . LYS A 1 100 ? 25.310 3.299 16.333 1.00 38.11 107 LYS V O 1
ATOM 771 N N . LYS A 1 101 ? 25.642 2.042 18.145 1.00 42.60 108 LYS V N 1
ATOM 772 C CA . LYS A 1 101 ? 26.704 1.169 17.696 1.00 49.38 108 LYS V CA 1
ATOM 773 C C . LYS A 1 101 ? 28.042 1.523 18.345 1.00 51.38 108 LYS V C 1
ATOM 774 O O . LYS A 1 101 ? 28.746 0.554 18.730 1.00 55.07 108 LYS V O 1
ATOM 780 N N . GLU B 1 6 ? -3.462 -0.445 -1.758 1.00 37.36 13 GLU W N 1
ATOM 781 C CA . GLU B 1 6 ? -3.454 -0.131 -3.235 1.00 35.65 13 GLU W CA 1
ATOM 782 C C . GLU B 1 6 ? -3.286 1.355 -3.454 1.00 29.47 13 GLU W C 1
ATOM 783 O O . GLU B 1 6 ? -2.134 1.697 -3.808 1.00 28.06 13 GLU W O 1
ATOM 789 N N . VAL B 1 7 ? -4.257 2.256 -3.410 1.00 25.79 14 VAL W N 1
ATOM 790 C CA . VAL B 1 7 ? -4.004 3.679 -3.646 1.00 22.81 14 VAL W CA 1
ATOM 791 C C . VAL B 1 7 ? -4.852 4.553 -2.707 1.00 22.73 14 VAL W C 1
ATOM 792 O O . VAL B 1 7 ? -6.046 4.275 -2.593 1.00 21.68 14 VAL W O 1
ATOM 796 N N . VAL B 1 8 ? -4.300 5.560 -2.021 1.00 17.53 15 VAL W N 1
ATOM 797 C CA . VAL B 1 8 ? -5.059 6.501 -1.233 1.00 17.42 15 VAL W CA 1
ATOM 798 C C . VAL B 1 8 ? -5.657 7.521 -2.236 1.00 16.99 15 VAL W C 1
ATOM 799 O O . VAL B 1 8 ? -4.896 8.165 -2.996 1.00 16.11 15 VAL W O 1
ATOM 803 N N . LYS B 1 9 ? -6.954 7.762 -2.129 1.00 16.77 16 LYS W N 1
ATOM 804 C CA . LYS B 1 9 ? -7.610 8.632 -3.121 1.00 18.39 16 LYS W CA 1
ATOM 805 C C . LYS B 1 9 ? -7.346 10.104 -2.881 1.00 15.25 16 LYS W C 1
ATOM 806 O O . LYS B 1 9 ? -7.248 10.475 -1.716 1.00 16.67 16 LYS W O 1
ATOM 812 N N . PHE B 1 10 ? -7.347 10.941 -3.911 1.00 19.94 17 PHE W N 1
ATOM 813 C CA . PHE B 1 10 ? -7.081 12.376 -3.717 1.00 18.41 17 PHE W CA 1
ATOM 814 C C . PHE B 1 10 ? -7.829 13.020 -2.580 1.00 17.94 17 PHE W C 1
ATOM 815 O O . PHE B 1 10 ? -7.250 13.776 -1.767 1.00 16.67 17 PHE W O 1
ATOM 823 N N . MET B 1 11 ? -9.162 12.849 -2.481 1.00 16.95 18 MET W N 1
ATOM 824 C CA . MET B 1 11 ? -9.939 13.516 -1.436 1.00 16.24 18 MET W CA 1
ATOM 825 C C . MET B 1 11 ? -9.376 13.201 -0.054 1.00 17.46 18 MET W C 1
ATOM 826 O O . MET B 1 11 ? -9.340 14.069 0.823 1.00 16.83 18 MET W O 1
ATOM 831 N N . ASP B 1 12 ? -9.054 11.913 0.139 1.00 15.44 19 ASP W N 1
ATOM 832 C CA . ASP B 1 12 ? -8.520 11.514 1.430 1.00 14.16 19 ASP W CA 1
ATOM 833 C C . ASP B 1 12 ? -7.122 12.057 1.709 1.00 14.45 19 ASP W C 1
ATOM 834 O O . ASP B 1 12 ? -6.869 12.501 2.837 1.00 11.76 19 ASP W O 1
ATOM 839 N N . VAL B 1 13 ? -6.246 12.039 0.708 1.00 15.72 20 VAL W N 1
ATOM 840 C CA . VAL B 1 13 ? -4.903 12.621 0.912 1.00 16.33 20 VAL W CA 1
ATOM 841 C C . VAL B 1 13 ? -5.009 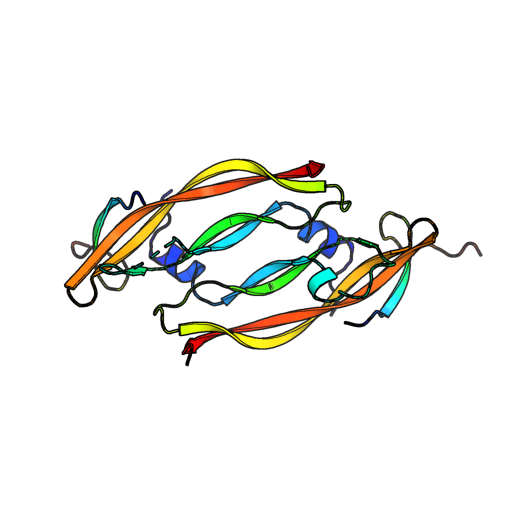14.128 1.243 1.00 18.60 20 VAL W C 1
ATOM 842 O O . VAL B 1 13 ? -4.436 14.676 2.186 1.00 13.58 20 VAL W O 1
ATOM 846 N N . TYR B 1 14 ? -5.899 14.794 0.525 1.00 16.87 21 TYR W N 1
ATOM 847 C CA . TYR B 1 14 ? -6.113 16.228 0.676 1.00 16.62 21 TYR W CA 1
ATOM 848 C C . TYR B 1 14 ? -6.623 16.553 2.072 1.00 19.13 21 TYR W C 1
ATOM 849 O O . TYR B 1 14 ? -6.114 17.467 2.739 1.00 17.49 21 TYR W O 1
ATOM 858 N N . GLN B 1 15 ? -7.644 15.844 2.560 1.00 15.92 22 GLN W N 1
ATOM 859 C CA . GLN B 1 15 ? -8.193 16.096 3.878 1.00 15.12 22 GLN W CA 1
ATOM 860 C C . GLN B 1 15 ? -7.257 15.721 5.017 1.00 17.17 22 GLN W C 1
ATOM 861 O O . GLN B 1 15 ? -7.034 16.503 5.951 1.00 16.32 22 GLN W O 1
ATOM 867 N N . ARG B 1 16 ? -6.643 14.538 4.925 1.00 13.72 23 ARG W N 1
ATOM 868 C CA . ARG B 1 16 ? -5.743 14.109 6.002 1.00 13.60 23 ARG W CA 1
ATOM 869 C C . ARG B 1 16 ? -4.455 14.906 6.096 1.00 15.40 23 ARG W C 1
ATOM 870 O O . ARG B 1 16 ? -3.877 14.942 7.209 1.00 14.75 23 ARG W O 1
ATOM 878 N N . SER B 1 17 ? -4.025 15.539 5.011 1.00 11.72 24 SER W N 1
ATOM 879 C CA . SER B 1 17 ? -2.740 16.269 5.048 1.00 11.87 24 SER W CA 1
ATOM 880 C C . SER B 1 17 ? -2.847 17.712 5.465 1.00 10.89 24 SER W C 1
ATOM 881 O O . SER B 1 17 ? -1.874 18.321 5.931 1.00 12.19 24 SER W O 1
ATOM 884 N N . TYR B 1 18 ? -4.073 18.243 5.397 1.00 11.45 25 TYR W N 1
ATOM 885 C CA . TYR B 1 18 ? -4.327 19.648 5.729 1.00 13.90 25 TYR W CA 1
ATOM 886 C C . TYR B 1 18 ? -4.012 19.951 7.177 1.00 12.80 25 TYR W C 1
ATOM 887 O O . TYR B 1 18 ? -4.504 19.263 8.086 1.00 15.26 25 TYR W O 1
ATOM 896 N N . CYS B 1 19 ? -3.351 21.070 7.392 1.00 15.12 26 CYS W N 1
ATOM 897 C CA . CYS B 1 19 ? -3.006 21.685 8.666 1.00 15.93 26 CYS W CA 1
ATOM 898 C C . CYS B 1 19 ? -3.964 21.300 9.775 1.00 18.43 26 CYS W C 1
ATOM 899 O O . CYS B 1 19 ? -5.133 21.759 9.803 1.00 15.01 26 CYS W O 1
ATOM 902 N N . HIS B 1 20 ? -3.470 20.597 10.797 1.00 15.57 27 HIS W N 1
ATOM 903 C CA . HIS B 1 20 ? -4.317 20.284 11.965 1.00 16.30 27 HIS W CA 1
ATOM 904 C C . HIS B 1 20 ? -3.402 19.757 13.062 1.00 16.04 27 HIS W C 1
ATOM 905 O O . HIS B 1 20 ? -2.243 19.487 12.789 1.00 13.85 27 HIS W O 1
ATOM 912 N N . PRO B 1 21 ? -3.938 19.563 14.257 1.00 18.59 28 PRO W N 1
ATOM 913 C CA . PRO B 1 21 ? -3.158 19.037 15.374 1.00 15.99 28 PRO W CA 1
ATOM 914 C C . PRO B 1 21 ? -2.861 17.555 15.173 1.00 18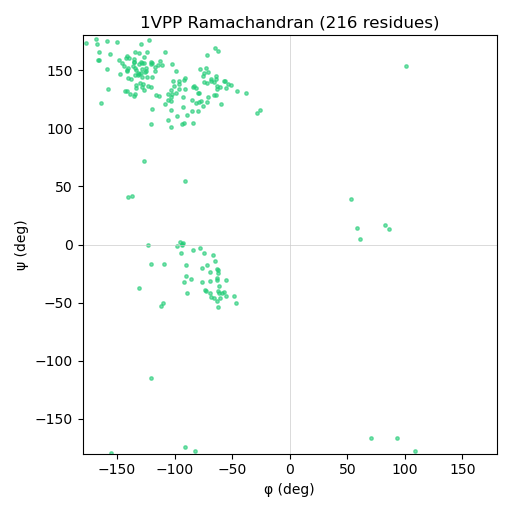.03 28 PRO W C 1
ATOM 915 O O . PRO B 1 21 ? -3.785 16.760 14.966 1.00 17.06 28 PRO W O 1
ATOM 919 N N . ILE B 1 22 ? -1.571 17.228 15.180 1.00 14.59 29 ILE W N 1
ATOM 920 C CA . ILE B 1 22 ? -1.306 15.773 15.004 1.00 18.18 29 ILE W CA 1
ATOM 921 C C . ILE B 1 22 ? -0.383 15.245 16.102 1.00 15.83 29 ILE W C 1
ATOM 922 O O . ILE B 1 22 ? 0.492 15.960 16.583 1.00 13.99 29 ILE W O 1
ATOM 927 N N . GLU B 1 23 ? -0.653 13.990 16.513 1.00 15.01 30 GLU W N 1
ATOM 928 C CA . GLU B 1 23 ? 0.145 13.447 17.632 1.00 12.95 30 GLU W CA 1
ATOM 929 C C . GLU B 1 23 ? 1.596 13.304 17.199 1.00 15.89 30 GLU W C 1
ATOM 930 O O . GLU B 1 23 ? 1.893 12.792 16.122 1.00 14.06 30 GLU W O 1
ATOM 936 N N . THR B 1 24 ? 2.469 13.854 18.011 1.00 13.06 31 THR W N 1
ATOM 937 C CA . THR B 1 24 ? 3.891 14.012 17.742 1.00 16.00 31 THR W CA 1
ATOM 938 C C . THR B 1 24 ? 4.632 13.552 18.986 1.00 17.24 31 THR W C 1
ATOM 939 O O . THR B 1 24 ? 4.229 13.976 20.066 1.00 16.25 31 THR W O 1
ATOM 943 N N . LEU B 1 25 ? 5.681 12.757 18.843 1.00 15.40 32 LEU W N 1
ATOM 944 C CA . LEU B 1 25 ? 6.378 12.224 20.017 1.00 15.84 32 LEU W CA 1
ATOM 945 C C . LEU B 1 25 ? 7.516 13.162 20.337 1.00 18.52 32 LEU W C 1
ATOM 946 O O . LEU B 1 25 ? 8.391 13.285 19.490 1.00 21.47 32 LEU W O 1
ATOM 951 N N . VAL B 1 26 ? 7.437 14.016 21.357 1.00 13.98 33 VAL W N 1
ATOM 952 C CA . VAL B 1 26 ? 8.383 15.102 21.572 1.00 17.49 33 VAL W CA 1
ATOM 953 C C . VAL B 1 26 ? 9.340 14.825 22.723 1.00 17.67 33 VAL W C 1
ATOM 954 O O . VAL B 1 26 ? 8.834 14.474 23.798 1.00 15.00 33 VAL W O 1
ATOM 958 N N . ASP B 1 27 ? 10.654 14.878 22.499 1.00 17.27 34 ASP W N 1
ATOM 959 C CA . ASP B 1 27 ? 11.553 14.646 23.636 1.00 17.55 34 ASP W CA 1
ATOM 960 C C . ASP B 1 27 ? 11.286 15.620 24.776 1.00 19.79 34 ASP W C 1
ATOM 961 O O . ASP B 1 27 ? 11.139 16.817 24.537 1.00 19.49 34 ASP W O 1
ATOM 966 N N . ILE B 1 28 ? 11.350 15.131 26.033 1.00 18.12 35 ILE W N 1
ATOM 967 C CA . ILE B 1 28 ? 11.098 16.024 27.168 1.00 23.97 35 ILE W CA 1
ATOM 968 C C . ILE B 1 28 ? 12.208 17.069 27.219 1.00 29.64 35 ILE W C 1
ATOM 969 O O . ILE B 1 28 ? 11.903 18.257 27.415 1.00 30.82 35 ILE W O 1
ATOM 974 N N . PHE B 1 29 ? 13.471 16.662 27.078 1.00 31.70 36 PHE W N 1
ATOM 975 C CA . PHE B 1 29 ? 14.540 17.673 26.998 1.00 37.12 36 PHE W CA 1
ATOM 976 C C . PHE B 1 29 ? 15.287 17.526 25.667 1.00 39.37 36 PHE W C 1
ATOM 977 O O . PHE B 1 29 ? 15.317 18.532 24.930 1.00 43.11 36 PHE W O 1
ATOM 985 N N . ILE B 1 36 ? 22.955 14.907 34.260 1.00 44.52 43 ILE W N 1
ATOM 986 C CA . ILE B 1 36 ? 23.851 13.764 34.368 1.00 44.35 43 ILE W CA 1
ATOM 987 C C . ILE B 1 36 ? 23.421 12.788 35.463 1.00 40.51 43 ILE W C 1
ATOM 988 O O . ILE B 1 36 ? 23.910 11.663 35.547 1.00 41.97 43 ILE W O 1
ATOM 993 N N . GLU B 1 37 ? 22.560 13.255 36.342 1.00 36.85 44 GLU W N 1
ATOM 994 C CA . GLU B 1 37 ? 22.124 12.557 37.526 1.00 33.34 44 GLU W CA 1
ATOM 995 C C . GLU B 1 37 ? 20.895 11.667 37.344 1.00 30.26 44 GLU W C 1
ATOM 996 O O . GLU B 1 37 ? 20.791 10.643 38.029 1.00 26.60 44 GLU W O 1
ATOM 1002 N N . TYR B 1 38 ? 19.903 12.142 36.600 1.00 26.64 45 TYR W N 1
ATOM 1003 C CA . TYR B 1 38 ? 18.627 11.469 36.489 1.00 27.68 45 TYR W CA 1
ATOM 1004 C C . TYR B 1 38 ? 18.329 11.097 35.033 1.00 28.67 45 TYR W C 1
ATOM 1005 O O . TYR B 1 38 ? 18.762 11.810 34.119 1.00 27.43 45 TYR W O 1
ATOM 1014 N N . ILE B 1 39 ? 17.472 10.055 34.928 1.00 21.54 46 ILE W N 1
ATOM 1015 C CA . ILE B 1 39 ? 16.947 9.734 33.604 1.00 21.75 46 ILE W CA 1
ATOM 1016 C C . ILE B 1 39 ? 15.432 9.868 33.699 1.00 22.27 46 ILE W C 1
ATOM 1017 O O . ILE B 1 39 ? 14.835 9.474 34.706 1.00 21.10 46 ILE W O 1
ATOM 1022 N N . PHE B 1 40 ? 14.781 10.506 32.723 1.00 16.84 47 PHE W N 1
ATOM 1023 C CA . PHE B 1 40 ? 13.326 10.529 32.728 1.00 18.70 47 PHE W CA 1
ATOM 1024 C C . PHE B 1 40 ? 12.833 9.353 31.910 1.00 18.07 47 PHE W C 1
ATOM 1025 O O . PHE B 1 40 ? 13.364 9.198 30.803 1.00 18.64 47 PHE W O 1
ATOM 1033 N N . LYS B 1 41 ? 11.757 8.696 32.320 1.00 14.81 48 LYS W N 1
ATOM 1034 C CA . LYS B 1 41 ? 11.136 7.636 31.518 1.00 16.67 48 LYS W CA 1
ATOM 1035 C C . LYS B 1 41 ? 9.632 7.762 31.477 1.00 11.48 48 LYS W C 1
ATOM 1036 O O . LYS B 1 41 ? 8.978 7.852 32.541 1.00 14.14 48 LYS W O 1
ATOM 1042 N N . PRO B 1 42 ? 9.010 7.772 30.303 1.00 14.88 49 PRO W N 1
ATOM 1043 C CA . PRO B 1 42 ? 9.729 7.788 29.028 1.00 13.59 49 PRO W CA 1
ATOM 1044 C C . PRO B 1 42 ? 10.522 9.074 28.840 1.00 17.06 49 PRO W C 1
ATOM 1045 O O . PRO B 1 42 ? 10.166 10.089 29.471 1.00 15.15 49 PRO W O 1
ATOM 1049 N N . SER B 1 43 ? 11.414 9.139 27.812 1.00 13.99 50 SER W N 1
ATOM 1050 C CA . SER B 1 43 ? 12.151 10.350 27.589 1.00 14.66 50 SER W CA 1
ATOM 1051 C C . SER B 1 43 ? 11.451 11.247 26.563 1.00 15.64 50 SER W C 1
ATOM 1052 O O . SER B 1 43 ? 11.860 12.375 26.303 1.00 16.11 50 SER W O 1
ATOM 1055 N N . CYS B 1 44 ? 10.325 10.774 26.054 1.00 14.09 51 CYS W N 1
ATOM 1056 C CA . CYS B 1 44 ? 9.582 11.570 25.088 1.00 12.39 51 CYS W CA 1
ATOM 1057 C C . CYS B 1 44 ? 8.105 11.354 25.327 1.00 15.02 51 CYS W C 1
ATOM 1058 O O . CYS B 1 44 ? 7.789 10.368 25.987 1.00 13.61 51 CYS W O 1
ATOM 1061 N N . VAL B 1 45 ? 7.261 12.324 24.972 1.00 11.74 52 VAL W N 1
ATOM 1062 C CA . VAL B 1 45 ? 5.826 12.204 25.288 1.00 10.60 52 VAL W CA 1
ATOM 1063 C C . VAL B 1 45 ? 5.009 12.441 24.036 1.00 12.33 52 VAL W C 1
ATOM 1064 O O . VAL B 1 45 ? 5.481 13.157 23.136 1.00 13.77 52 VAL W O 1
ATOM 1068 N N . PRO B 1 46 ? 3.787 11.931 23.966 1.00 12.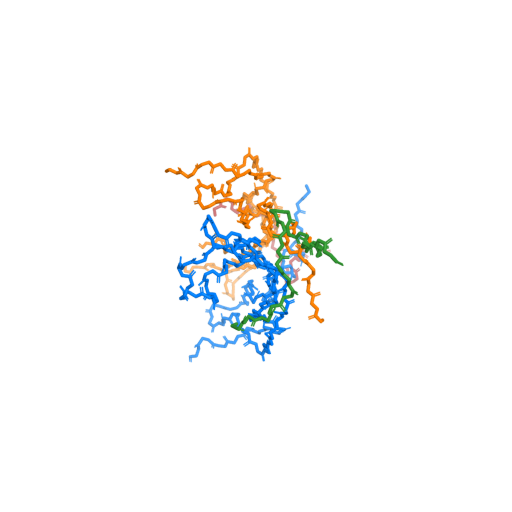86 53 PRO W N 1
ATOM 1069 C CA . PRO B 1 46 ? 2.869 12.130 22.865 1.00 12.74 53 PRO W CA 1
ATOM 1070 C C . PRO B 1 46 ? 1.989 13.372 23.037 1.00 15.31 53 PRO W C 1
ATOM 1071 O O . PRO B 1 46 ? 1.244 13.515 24.015 1.00 12.35 53 PRO W O 1
ATOM 1075 N N . LEU B 1 47 ? 2.225 14.377 22.179 1.00 14.09 54 LEU W N 1
ATOM 1076 C CA . LEU B 1 47 ? 1.574 15.673 22.275 1.00 11.83 54 LEU W CA 1
ATOM 1077 C C . LEU B 1 47 ? 0.998 16.099 20.919 1.00 18.23 54 LEU W C 1
ATOM 1078 O O . LEU B 1 47 ? 1.590 15.766 19.895 1.00 16.51 54 LEU W O 1
ATOM 1083 N N . MET B 1 48 ? -0.118 16.811 20.971 1.00 17.86 55 MET W N 1
ATOM 1084 C CA . MET B 1 48 ? -0.761 17.362 19.772 1.00 17.59 55 MET W CA 1
ATOM 1085 C C . MET B 1 48 ? 0.051 18.566 19.310 1.00 18.12 55 MET W C 1
ATOM 1086 O O . MET B 1 48 ? 0.341 19.464 20.138 1.00 17.76 55 MET W O 1
ATOM 1091 N N . ARG B 1 49 ? 0.589 18.514 18.093 1.00 16.06 56 ARG W N 1
ATOM 1092 C CA . ARG B 1 49 ? 1.376 19.628 17.574 1.00 13.92 56 ARG W CA 1
ATOM 1093 C C . ARG B 1 49 ? 0.843 19.971 16.165 1.00 19.04 56 ARG W C 1
ATOM 1094 O O . ARG B 1 49 ? 0.536 19.043 15.409 1.00 15.18 56 ARG W O 1
ATOM 1102 N N . CYS B 1 50 ? 0.744 21.272 15.884 1.00 16.57 57 CYS W N 1
ATOM 1103 C CA . CYS B 1 50 ? 0.230 21.602 14.540 1.00 16.10 57 CYS W CA 1
ATOM 1104 C C . CYS B 1 50 ? 1.171 21.084 13.465 1.00 19.66 57 CYS W C 1
ATOM 1105 O O . CYS B 1 50 ? 2.415 21.221 13.534 1.00 19.78 57 CYS W O 1
ATOM 1108 N N . GLY B 1 51 ? 0.595 20.445 12.439 1.00 18.72 58 GLY W N 1
ATOM 1109 C CA . GLY B 1 51 ? 1.401 20.013 11.298 1.00 17.34 58 GLY W CA 1
ATOM 1110 C C . GLY B 1 51 ? 0.548 19.878 10.030 1.00 14.91 58 GLY W C 1
ATOM 1111 O O . GLY B 1 51 ? -0.691 19.964 10.053 1.00 15.92 58 GLY W O 1
ATOM 1112 N N . GLY B 1 52 ? 1.233 19.478 8.955 1.00 13.88 59 GLY W N 1
ATOM 1113 C CA . GLY B 1 52 ? 0.540 19.296 7.664 1.00 13.29 59 GLY W CA 1
ATOM 1114 C C . GLY B 1 52 ? 0.681 20.620 6.895 1.00 18.79 59 GLY W C 1
ATOM 1115 O O . GLY B 1 52 ? 1.529 21.474 7.188 1.00 19.42 59 GLY W O 1
ATOM 1116 N N . CYS B 1 53 ? -0.112 20.734 5.836 1.00 14.36 60 CYS W N 1
ATOM 1117 C CA . CYS B 1 53 ? 0.147 21.758 4.838 1.00 15.39 60 CYS W CA 1
ATOM 1118 C C . CYS B 1 53 ? -1.112 22.559 4.549 1.00 16.69 60 CYS W C 1
ATOM 1119 O O . CYS B 1 53 ? -2.209 22.303 5.056 1.00 12.73 60 CYS W O 1
ATOM 1122 N N . CYS B 1 54 ? -0.844 23.591 3.752 1.00 15.70 61 CYS W N 1
ATOM 1123 C CA . CYS B 1 54 ? -1.877 24.596 3.470 1.00 16.75 61 CYS W CA 1
ATOM 1124 C C . CYS B 1 54 ? -2.053 24.636 1.955 1.00 23.57 61 CYS W C 1
ATOM 1125 O O . CYS B 1 54 ? -1.141 24.153 1.262 1.00 25.50 61 CYS W O 1
ATOM 1128 N N . ASN B 1 55 ? -3.014 25.441 1.510 1.00 25.41 62 ASN W N 1
ATOM 1129 C CA . ASN B 1 55 ? -3.259 25.443 0.051 1.00 26.99 62 ASN W CA 1
ATOM 1130 C C . ASN B 1 55 ? -2.242 26.086 -0.841 1.00 26.95 62 ASN W C 1
ATOM 1131 O O . ASN B 1 55 ? -2.266 25.809 -2.061 1.00 26.60 62 ASN W O 1
ATOM 1136 N N . ASP B 1 56 ? -1.347 26.935 -0.345 1.00 29.20 63 ASP W N 1
ATOM 1137 C CA . ASP B 1 56 ? -0.335 27.515 -1.229 1.00 29.48 63 ASP W CA 1
ATOM 1138 C C . ASP B 1 56 ? 0.920 27.738 -0.424 1.00 30.32 63 ASP W C 1
ATOM 1139 O O . ASP B 1 56 ? 0.832 27.783 0.810 1.00 30.91 63 ASP W O 1
ATOM 1144 N N . GLU B 1 57 ? 2.076 27.854 -1.065 1.00 30.01 64 GLU W N 1
ATOM 1145 C CA . GLU B 1 57 ? 3.352 28.024 -0.415 1.00 32.50 64 GLU W CA 1
ATOM 1146 C C . GLU B 1 57 ? 3.531 29.338 0.319 1.00 33.69 64 GLU W C 1
ATOM 1147 O O . GLU B 1 57 ? 4.534 29.480 1.028 1.00 35.61 64 GLU W O 1
ATOM 1153 N N . GLY B 1 58 ? 2.621 30.302 0.186 1.00 30.70 65 GLY W N 1
ATOM 1154 C CA . GLY B 1 58 ? 2.648 31.537 0.919 1.00 28.76 65 GLY W CA 1
ATOM 115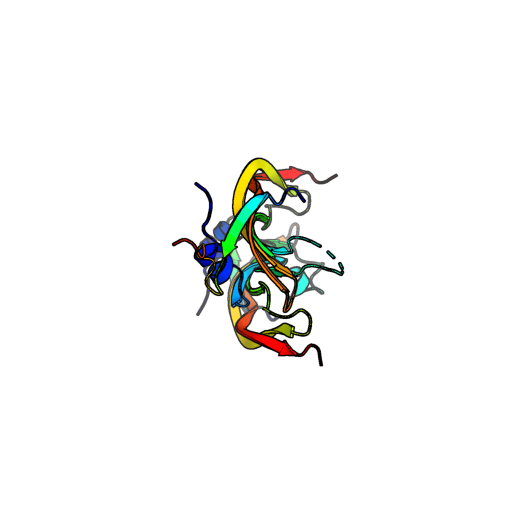5 C C . GLY B 1 58 ? 2.022 31.447 2.298 1.00 26.32 65 GLY W C 1
ATOM 1156 O O . GLY B 1 58 ? 2.095 32.395 3.078 1.00 26.19 65 GLY W O 1
ATOM 1157 N N . LEU B 1 59 ? 1.442 30.306 2.656 1.00 22.40 66 LEU W N 1
ATOM 1158 C CA . LEU B 1 59 ? 0.747 30.070 3.898 1.00 20.16 66 LEU W CA 1
ATOM 1159 C C . LEU B 1 59 ? 1.464 28.972 4.706 1.00 21.26 66 LEU W C 1
ATOM 1160 O O . LEU B 1 59 ? 1.973 28.044 4.083 1.00 20.32 66 LEU W O 1
ATOM 1165 N N . GLU B 1 60 ? 1.394 29.057 6.011 1.00 19.86 67 GLU W N 1
ATOM 1166 C CA . GLU B 1 60 ? 2.032 28.071 6.874 1.00 20.11 67 GLU W CA 1
ATOM 1167 C C . GLU B 1 60 ? 1.031 27.709 7.952 1.00 18.80 67 GLU W C 1
ATOM 1168 O O . GLU B 1 60 ? 0.163 28.505 8.287 1.00 18.59 67 GLU W O 1
ATOM 1174 N N . CYS B 1 61 ? 1.209 26.529 8.538 1.00 19.58 68 CYS W N 1
ATOM 1175 C CA . CYS B 1 61 ? 0.273 26.027 9.533 1.00 18.37 68 CYS W CA 1
ATOM 1176 C C . CYS B 1 61 ? 0.740 26.427 10.926 1.00 20.94 68 CYS W C 1
ATOM 1177 O O . CYS B 1 61 ? 1.860 26.062 11.288 1.00 18.17 68 CYS W O 1
ATOM 1180 N N . VAL B 1 62 ? -0.036 27.204 11.650 1.00 15.21 69 VAL W N 1
ATOM 1181 C CA . VAL B 1 62 ? 0.404 27.691 12.968 1.00 20.28 69 VAL W CA 1
ATOM 1182 C C . VAL B 1 62 ? -0.636 27.369 14.017 1.00 17.34 69 VAL W C 1
ATOM 1183 O O . VAL B 1 62 ? -1.843 27.366 13.755 1.00 18.10 69 VAL W O 1
ATOM 1187 N N . PRO B 1 63 ? -0.221 27.279 15.288 1.00 21.63 70 PRO W N 1
ATOM 1188 C CA . PRO B 1 63 ? -1.148 27.071 16.366 1.00 20.81 70 PRO W CA 1
ATOM 1189 C C . PRO B 1 63 ? -1.912 28.374 16.650 1.00 22.09 70 PRO W C 1
ATOM 1190 O O . PRO B 1 63 ? -1.299 29.433 16.655 1.00 23.57 70 PRO W O 1
ATOM 1194 N N . THR B 1 64 ? -3.186 28.244 16.916 1.00 21.79 71 THR W N 1
ATOM 1195 C CA . THR B 1 64 ? -4.060 29.330 17.285 1.00 25.04 71 THR W CA 1
ATOM 1196 C C . THR B 1 64 ? -4.716 29.168 18.646 1.00 29.34 71 THR W C 1
ATOM 1197 O O . THR B 1 64 ? -5.313 30.119 19.192 1.00 30.40 71 THR W O 1
ATOM 1201 N N . GLU B 1 65 ? -4.722 27.974 19.217 1.00 27.69 72 GLU W N 1
ATOM 1202 C CA . GLU B 1 65 ? -5.285 27.760 20.563 1.00 25.66 72 GLU W CA 1
ATOM 1203 C C . GLU B 1 65 ? -4.377 26.714 21.238 1.00 25.44 72 GLU W C 1
ATOM 1204 O O . GLU B 1 65 ? -3.978 25.758 20.558 1.00 21.47 72 GLU W O 1
ATOM 1210 N N . GLU B 1 66 ? -3.940 26.944 22.458 1.00 25.15 73 GLU W N 1
ATOM 1211 C CA . GLU B 1 66 ? -2.978 26.067 23.131 1.00 25.49 73 GLU W CA 1
ATOM 1212 C C . GLU B 1 66 ? -3.433 25.814 24.562 1.00 29.86 73 GLU W C 1
ATOM 1213 O O . GLU B 1 66 ? -4.246 26.597 25.077 1.00 27.21 73 GLU W O 1
ATOM 1219 N N . SER B 1 67 ? -2.973 24.722 25.155 1.00 26.34 74 SER W N 1
ATOM 1220 C CA . SER B 1 67 ? -3.388 24.400 26.523 1.00 26.44 74 SER W CA 1
ATOM 1221 C C . SER B 1 67 ? -2.328 23.451 27.090 1.00 24.36 74 SER W C 1
ATOM 1222 O O . SER B 1 67 ? -1.367 23.212 26.370 1.00 23.00 74 SER W O 1
ATOM 1225 N N . ASN B 1 68 ? -2.461 23.114 28.374 1.00 23.21 75 ASN W N 1
ATOM 1226 C CA . ASN B 1 68 ? -1.422 22.250 28.951 1.00 22.95 75 ASN W CA 1
ATOM 1227 C C . ASN B 1 68 ? -2.044 20.924 29.324 1.00 23.95 75 ASN W C 1
ATOM 1228 O O . ASN B 1 68 ? -3.260 20.859 29.494 1.00 23.79 75 ASN W O 1
ATOM 1233 N N . ILE B 1 69 ? -1.210 19.886 29.356 1.00 20.76 76 ILE W N 1
ATOM 1234 C CA . ILE B 1 69 ? -1.725 18.561 29.696 1.00 18.68 76 ILE W CA 1
ATOM 1235 C C . ILE B 1 69 ? -0.736 17.983 30.731 1.00 20.77 76 ILE W C 1
ATOM 1236 O O . ILE B 1 69 ? 0.451 18.118 30.478 1.00 15.95 76 ILE W O 1
ATOM 1241 N N . THR B 1 70 ? -1.244 17.345 31.780 1.00 19.10 77 THR W N 1
ATOM 1242 C CA . THR B 1 70 ? -0.324 16.812 32.801 1.00 19.58 77 THR W CA 1
ATOM 1243 C C . THR B 1 70 ? -0.124 15.332 32.606 1.00 12.62 77 THR W C 1
ATOM 1244 O O . THR B 1 70 ? -1.082 14.612 32.312 1.00 14.57 77 THR W O 1
ATOM 1248 N N . MET B 1 71 ? 1.135 14.876 32.718 1.00 16.08 78 MET W N 1
ATOM 1249 C CA . MET B 1 71 ? 1.397 13.441 32.472 1.00 11.69 78 MET W CA 1
ATOM 1250 C C . MET B 1 71 ? 2.312 12.948 33.595 1.00 13.63 78 MET W C 1
ATOM 1251 O O . MET B 1 71 ? 3.171 13.703 34.045 1.00 14.31 78 MET W O 1
ATOM 1256 N N . GLN B 1 72 ? 2.106 11.686 33.983 1.00 15.26 79 GLN W N 1
ATOM 1257 C CA . GLN B 1 72 ? 3.045 11.078 34.924 1.00 15.98 79 GLN W CA 1
ATOM 1258 C C . GLN B 1 72 ? 4.291 10.621 34.175 1.00 14.16 79 GLN W C 1
ATOM 1259 O O . GLN B 1 72 ? 4.200 9.927 33.162 1.00 16.63 79 GLN W O 1
ATOM 1265 N N . ILE B 1 73 ? 5.419 11.010 34.707 1.00 12.33 80 ILE W N 1
ATOM 1266 C CA . ILE B 1 73 ? 6.755 10.745 34.212 1.00 14.74 80 ILE W CA 1
ATOM 1267 C C . ILE B 1 73 ? 7.567 10.169 35.374 1.00 14.47 80 ILE W C 1
ATOM 1268 O O . ILE B 1 73 ? 7.678 10.729 36.472 1.00 16.75 80 ILE W O 1
ATOM 1273 N N . MET B 1 74 ? 8.307 9.108 35.052 1.00 12.97 81 MET W N 1
ATOM 1274 C CA . MET B 1 74 ? 9.175 8.539 36.070 1.00 15.43 81 MET W CA 1
ATOM 1275 C C . MET B 1 74 ? 10.557 9.180 36.011 1.00 15.42 81 MET W C 1
ATOM 1276 O O . MET B 1 74 ? 11.200 9.334 34.967 1.00 16.97 81 MET W O 1
ATOM 1281 N N . ARG B 1 75 ? 11.067 9.541 37.171 1.00 13.56 82 ARG W N 1
ATOM 1282 C CA . ARG B 1 75 ? 12.398 10.078 37.323 1.00 16.04 82 ARG W CA 1
ATOM 1283 C C . ARG B 1 75 ? 13.248 8.998 38.017 1.00 18.07 82 ARG W C 1
ATOM 1284 O O . ARG B 1 75 ? 12.919 8.681 39.157 1.00 15.77 82 ARG W O 1
ATOM 1292 N N . ILE B 1 76 ? 14.307 8.586 37.352 1.00 15.92 83 ILE W N 1
ATOM 1293 C CA . ILE B 1 76 ? 15.127 7.465 37.836 1.00 17.75 83 ILE W CA 1
ATOM 1294 C C . ILE B 1 76 ? 16.529 7.969 38.170 1.00 18.66 83 ILE W C 1
ATOM 1295 O O . ILE B 1 76 ? 17.102 8.603 37.309 1.00 18.39 83 ILE W O 1
ATOM 1300 N N . LYS B 1 77 ? 17.015 7.659 39.364 1.00 18.24 84 LYS W N 1
ATOM 1301 C CA . LYS B 1 77 ? 18.431 7.837 39.659 1.00 21.41 84 LYS W CA 1
ATOM 1302 C C . LYS B 1 77 ? 19.004 6.419 39.584 1.00 20.15 84 LYS W C 1
ATOM 1303 O O . LYS B 1 77 ? 18.673 5.602 40.439 1.00 21.51 84 LYS W O 1
ATOM 1309 N N . PRO B 1 78 ? 19.653 6.073 38.493 1.00 20.94 85 PRO W N 1
ATOM 1310 C CA . PRO B 1 78 ? 20.029 4.710 38.195 1.00 19.62 85 PRO W CA 1
ATOM 1311 C C . PRO B 1 78 ? 20.638 4.002 39.378 1.00 18.94 85 PRO W C 1
ATOM 1312 O O . PRO B 1 78 ? 21.598 4.492 39.961 1.00 20.66 85 PRO W O 1
ATOM 1316 N N . HIS B 1 79 ? 20.163 2.774 39.651 1.00 16.36 86 HIS W N 1
ATOM 1317 C CA . HIS B 1 79 ? 20.676 1.973 40.768 1.00 17.02 86 HIS W CA 1
ATOM 1318 C C . HIS B 1 79 ? 20.532 2.643 42.131 1.00 18.38 86 HIS W C 1
ATOM 1319 O O . HIS B 1 79 ? 20.989 2.086 43.155 1.00 17.03 86 HIS W O 1
ATOM 1326 N N . GLN B 1 80 ? 19.748 3.704 42.301 1.00 17.59 87 GLN W N 1
ATOM 1327 C CA . GLN B 1 80 ? 19.536 4.368 43.569 1.00 18.56 87 GLN W CA 1
ATOM 1328 C C . GLN B 1 80 ? 18.063 4.607 43.903 1.00 19.56 87 GLN W C 1
ATOM 1329 O O . GLN B 1 80 ? 17.677 4.420 45.057 1.00 17.92 87 GLN W O 1
ATOM 1335 N N . GLY B 1 81 ? 17.213 4.939 42.929 1.00 16.07 88 GLY W N 1
ATOM 1336 C CA . GLY B 1 81 ? 15.808 5.175 43.310 1.00 18.52 88 GLY W CA 1
ATOM 1337 C C . GLY B 1 81 ? 14.983 5.467 42.062 1.00 17.62 88 GLY W C 1
ATOM 1338 O O . GLY B 1 81 ? 15.540 5.495 40.958 1.00 18.76 88 GLY W O 1
ATOM 1339 N N . GLN B 1 82 ? 13.664 5.563 42.217 1.00 15.93 89 GLN W N 1
ATOM 1340 C CA . GLN B 1 82 ? 12.816 5.867 41.073 1.00 16.42 89 GLN W CA 1
ATOM 1341 C C . GLN B 1 82 ? 11.440 6.314 41.553 1.00 16.47 89 GLN W C 1
ATOM 1342 O O . GLN B 1 82 ? 10.880 5.719 42.475 1.00 14.72 89 GLN W O 1
ATOM 1348 N N . HIS B 1 83 ? 11.071 7.537 41.141 1.00 15.61 90 HIS W N 1
ATOM 1349 C CA . HIS B 1 83 ? 9.826 8.143 41.615 1.00 16.26 90 HIS W CA 1
ATOM 1350 C C . HIS B 1 83 ? 8.945 8.530 40.421 1.00 17.72 90 HIS W C 1
ATOM 1351 O O . HIS B 1 83 ? 9.443 8.874 39.356 1.00 17.73 90 HIS W O 1
ATOM 1358 N N . ILE B 1 84 ? 7.649 8.394 40.553 1.00 14.27 91 ILE W N 1
ATOM 1359 C CA . ILE B 1 84 ? 6.646 8.941 39.636 1.00 15.08 91 ILE W CA 1
ATOM 1360 C C . ILE B 1 84 ? 6.417 10.399 40.073 1.00 16.61 91 ILE W C 1
ATOM 1361 O O . ILE B 1 84 ? 6.355 10.691 41.273 1.00 13.60 91 ILE W O 1
ATOM 1366 N N . GLY B 1 85 ? 6.367 11.293 39.095 1.00 16.63 92 GLY W N 1
ATOM 1367 C CA . GLY B 1 85 ? 6.112 12.713 39.301 1.00 18.02 92 GLY W CA 1
ATOM 1368 C C . GLY B 1 85 ? 5.213 13.184 38.131 1.00 21.65 92 GLY W C 1
ATOM 1369 O O . GLY B 1 85 ? 5.002 12.428 37.176 1.00 19.16 92 GLY W O 1
ATOM 1370 N N . GLU B 1 86 ? 4.585 14.342 38.341 1.00 20.34 93 GLU W N 1
ATOM 1371 C CA . GLU B 1 86 ? 3.774 14.941 37.287 1.00 20.04 93 GLU W CA 1
ATOM 1372 C C . GLU B 1 86 ? 4.537 16.073 36.616 1.00 21.03 93 GLU W C 1
ATOM 1373 O O . GLU B 1 86 ? 5.326 16.842 37.203 1.00 18.87 93 GLU W O 1
ATOM 1379 N N . MET B 1 87 ? 4.346 16.101 35.270 1.00 20.22 94 MET W N 1
ATOM 1380 C CA . MET B 1 87 ? 4.961 17.202 34.510 1.00 16.43 94 MET W CA 1
ATOM 1381 C C . MET B 1 87 ? 3.874 17.784 33.590 1.00 16.85 94 MET W C 1
ATOM 1382 O O . MET B 1 87 ? 3.015 17.043 33.123 1.00 17.41 94 MET W O 1
ATOM 1387 N N . SER B 1 88 ? 3.954 19.092 33.336 1.00 19.73 95 SER W N 1
ATOM 1388 C CA . SER B 1 88 ? 2.945 19.718 32.479 1.00 19.87 95 SER W CA 1
ATOM 1389 C C . SER B 1 88 ? 3.520 20.042 31.098 1.00 17.26 95 SER W C 1
ATOM 1390 O O . SER B 1 88 ? 4.590 20.640 31.017 1.00 16.59 95 SER W O 1
ATOM 1393 N N . PHE B 1 89 ? 2.837 19.633 30.036 1.00 14.81 96 PHE W N 1
ATOM 1394 C CA . PHE B 1 89 ? 3.393 19.855 28.692 1.00 13.34 96 PHE W CA 1
ATOM 1395 C C . PHE B 1 89 ? 2.436 20.732 27.874 1.00 13.45 96 PHE W C 1
ATOM 1396 O O . PHE B 1 89 ? 1.231 20.640 28.046 1.00 17.95 96 PHE W O 1
ATOM 1404 N N . LEU B 1 90 ? 2.963 21.405 26.871 1.00 15.67 97 LEU W N 1
ATOM 1405 C CA . LEU B 1 90 ? 2.146 22.202 25.950 1.00 15.88 97 LEU W CA 1
ATOM 1406 C C . LEU B 1 90 ? 1.510 21.395 24.838 1.00 18.14 97 LEU W C 1
ATOM 1407 O O . LEU B 1 90 ? 2.057 20.516 24.153 1.00 17.25 97 LEU W O 1
ATOM 1412 N N . GLN B 1 91 ? 0.241 21.685 24.573 1.00 17.07 98 GLN W N 1
ATOM 1413 C CA . GLN B 1 91 ? -0.577 21.099 23.539 1.00 19.28 98 GLN W CA 1
ATOM 1414 C C . GLN B 1 91 ? -1.049 22.202 22.551 1.00 20.48 98 GLN W C 1
ATOM 1415 O O . GLN B 1 91 ? -1.399 23.302 23.005 1.00 17.96 98 GLN W O 1
ATOM 1421 N N . HIS B 1 92 ? -1.127 21.828 21.284 1.00 17.26 99 HIS W N 1
ATOM 1422 C CA . HIS B 1 92 ? -1.769 22.657 20.257 1.00 15.50 99 HIS W CA 1
ATOM 1423 C C . HIS B 1 92 ? -3.174 22.114 20.094 1.00 19.38 99 HIS W C 1
ATOM 1424 O O . HIS B 1 92 ? -3.379 20.965 19.663 1.00 19.50 99 HIS W O 1
ATOM 1431 N N . ASN B 1 93 ? -4.206 22.862 20.509 1.00 16.19 100 ASN W N 1
ATOM 1432 C CA . ASN B 1 93 ? -5.573 22.434 20.331 1.00 18.41 100 ASN W CA 1
ATOM 1433 C C . ASN B 1 93 ? -6.160 22.795 18.968 1.00 20.74 100 ASN W C 1
ATOM 1434 O O . ASN B 1 93 ? -7.134 22.184 18.535 1.00 22.52 100 ASN W O 1
ATOM 1439 N N . LYS B 1 94 ? -5.702 23.864 18.381 1.00 20.20 101 LYS W N 1
ATOM 1440 C CA . LYS B 1 94 ? -6.243 24.330 17.097 1.00 22.00 101 LYS W CA 1
ATOM 1441 C C . LYS B 1 94 ? -5.140 24.988 16.307 1.00 16.70 101 LYS W C 1
ATOM 1442 O O . LYS B 1 94 ? -4.267 25.643 16.848 1.00 20.35 101 LYS W O 1
ATOM 1448 N N . CYS B 1 95 ? -5.201 24.845 14.987 1.00 18.94 102 CYS W N 1
ATOM 1449 C CA . CYS B 1 95 ? -4.216 25.362 14.047 1.00 15.51 102 CYS W CA 1
ATOM 1450 C C . CYS B 1 95 ? -4.900 26.049 12.854 1.00 17.84 102 CYS W C 1
ATOM 1451 O O . CYS B 1 95 ? -5.979 25.585 12.533 1.00 19.81 102 CYS W O 1
ATOM 1454 N N . GLU B 1 96 ? -4.253 27.018 12.222 1.00 18.04 103 GLU W N 1
ATOM 1455 C CA . GLU B 1 96 ? -4.777 27.682 11.050 1.00 17.46 103 GLU W CA 1
ATOM 1456 C C . GLU B 1 96 ? -3.671 27.804 10.009 1.00 17.40 103 GLU W C 1
ATOM 1457 O O . GLU B 1 96 ? -2.549 27.991 10.467 1.00 17.69 103 GLU W O 1
ATOM 1463 N N . CYS B 1 97 ? -4.018 28.004 8.738 1.00 14.68 104 CYS W N 1
ATOM 1464 C CA . CYS B 1 97 ? -3.055 28.387 7.724 1.00 15.20 104 CYS W CA 1
ATOM 1465 C C . CYS B 1 97 ? -3.076 29.928 7.665 1.00 23.09 104 CYS W C 1
ATOM 1466 O O . CYS B 1 97 ? -4.199 30.468 7.642 1.00 19.52 104 CYS W O 1
ATOM 1469 N N . ARG B 1 98 ? -1.919 30.541 7.785 1.00 22.61 105 ARG W N 1
ATOM 1470 C CA . ARG B 1 98 ? -1.777 32.013 7.725 1.00 26.20 105 ARG W CA 1
ATOM 1471 C C . ARG B 1 98 ? -0.586 32.404 6.872 1.00 27.06 105 ARG W C 1
ATOM 1472 O O . ARG B 1 98 ? 0.353 31.615 6.751 1.00 28.99 105 ARG W O 1
ATOM 1480 N N . PRO B 1 99 ? -0.555 33.587 6.243 1.00 27.80 106 PRO W N 1
ATOM 1481 C CA . PRO B 1 99 ? 0.544 34.011 5.413 1.00 25.89 106 PRO W CA 1
ATOM 1482 C C . PRO B 1 99 ? 1.878 33.912 6.151 1.00 22.07 106 PRO W C 1
ATOM 1483 O O . PRO B 1 99 ? 1.902 34.287 7.316 1.00 25.75 106 PRO W O 1
ATOM 1487 N N . LYS B 1 100 ? 2.934 33.444 5.523 1.00 27.53 107 LYS W N 1
ATOM 1488 C CA . LYS B 1 100 ? 4.240 33.412 6.160 1.00 34.44 107 LYS W CA 1
ATOM 1489 C C . LYS B 1 100 ? 4.818 34.826 6.280 1.00 40.15 107 LYS W C 1
ATOM 1490 O O . LYS B 1 100 ? 4.471 35.701 5.490 1.00 40.79 107 LYS W O 1
ATOM 1496 N N . LYS B 1 101 ? 5.814 34.987 7.134 1.00 46.31 108 LYS W N 1
ATOM 1497 C CA . LYS B 1 101 ? 6.597 36.209 7.238 1.00 50.16 108 LYS W CA 1
ATOM 1498 C C . LYS B 1 101 ? 7.585 36.149 8.397 1.00 52.01 108 LYS W C 1
ATOM 1499 O O . LYS B 1 101 ? 7.109 35.996 9.549 1.00 54.07 108 LYS W O 1
ATOM 1505 N N . ARG C 2 1 ? 9.048 7.999 -5.470 1.00 28.28 1 ARG X N 1
ATOM 1506 C CA . ARG C 2 1 ? 9.499 8.445 -6.812 1.00 31.87 1 ARG X CA 1
ATOM 1507 C C . ARG C 2 1 ? 8.671 7.854 -7.945 1.00 29.52 1 ARG X C 1
ATOM 1508 O O . ARG C 2 1 ? 7.987 6.852 -7.725 1.00 31.47 1 ARG X O 1
ATOM 1516 N N . GLY C 2 2 ? 8.575 8.579 -9.063 1.00 29.98 2 GLY X N 1
ATOM 1517 C CA . GLY C 2 2 ? 7.789 8.098 -10.209 1.00 29.54 2 GLY X CA 1
ATOM 1518 C C . GLY C 2 2 ? 6.416 8.806 -10.252 1.00 30.76 2 GLY X C 1
ATOM 1519 O O . GLY C 2 2 ? 5.854 9.187 -9.230 1.00 27.39 2 GLY X O 1
ATOM 1520 N N . TRP C 2 3 ? 5.854 8.909 -11.440 1.00 28.52 3 TRP X N 1
ATOM 1521 C CA . TRP C 2 3 ? 4.538 9.496 -11.684 1.00 27.48 3 TRP X CA 1
ATOM 1522 C C . TRP C 2 3 ? 3.778 8.581 -12.634 1.00 27.86 3 TRP X C 1
ATOM 1523 O O . TRP C 2 3 ? 4.366 8.208 -13.654 1.00 26.11 3 TRP X O 1
ATOM 1534 N N . VAL C 2 4 ? 2.556 8.232 -12.285 1.00 26.69 4 VAL X N 1
ATOM 1535 C CA . VAL C 2 4 ? 1.701 7.427 -13.159 1.00 26.60 4 VAL X CA 1
ATOM 1536 C C . VAL C 2 4 ? 0.441 8.260 -13.446 1.00 27.28 4 VAL X C 1
ATOM 1537 O O . VAL C 2 4 ? -0.351 8.485 -12.541 1.00 21.88 4 VAL X O 1
ATOM 1541 N N . GLU C 2 5 ? 0.351 8.836 -14.643 1.00 27.11 5 GLU X N 1
ATOM 1542 C CA . GLU C 2 5 ? -0.787 9.695 -14.994 1.00 25.97 5 GLU X CA 1
ATOM 1543 C C . GLU C 2 5 ? -2.147 9.079 -14.736 1.00 22.86 5 GLU X C 1
ATOM 1544 O O . GLU C 2 5 ? -2.320 7.947 -15.183 1.00 21.90 5 GLU X O 1
ATOM 1550 N N . ILE C 2 6 ? -3.161 9.753 -14.192 1.00 18.55 6 ILE X N 1
ATOM 1551 C CA . ILE C 2 6 ? -4.511 9.241 -14.123 1.00 19.90 6 ILE X CA 1
ATOM 1552 C C . ILE C 2 6 ? -5.411 10.089 -15.048 1.00 21.97 6 ILE X C 1
ATOM 1553 O O . ILE C 2 6 ? -6.022 9.556 -15.979 1.00 24.82 6 ILE X O 1
ATOM 1558 N N . CYS C 2 7 ? -5.369 11.402 -14.847 1.00 16.20 7 CYS X N 1
ATOM 1559 C CA . CYS C 2 7 ? -6.165 12.265 -15.754 1.00 20.12 7 CYS X CA 1
ATOM 1560 C C . CYS C 2 7 ? -5.801 13.730 -15.686 1.00 21.84 7 CYS X C 1
ATOM 1561 O O . CYS C 2 7 ? -5.295 14.244 -14.678 1.00 15.83 7 CYS X O 1
ATOM 1564 N N . ALA C 2 8 ? -6.163 14.457 -16.781 1.00 17.82 8 ALA X N 1
ATOM 1565 C CA . ALA C 2 8 ? -6.124 15.904 -16.730 1.00 17.57 8 ALA X CA 1
ATOM 1566 C C . ALA C 2 8 ? -7.255 16.254 -15.743 1.00 16.98 8 ALA X C 1
ATOM 1567 O O . ALA C 2 8 ? -8.315 15.616 -15.824 1.00 20.09 8 ALA X O 1
ATOM 1569 N N . ALA C 2 9 ? -7.035 17.258 -14.922 1.00 16.94 9 ALA X N 1
ATOM 1570 C CA . ALA C 2 9 ? -8.078 17.503 -13.904 1.00 21.28 9 ALA X CA 1
ATOM 1571 C C . ALA C 2 9 ? -8.462 18.955 -13.769 1.00 19.93 9 ALA X C 1
ATOM 1572 O O . ALA C 2 9 ? -7.743 19.842 -14.203 1.00 17.72 9 ALA X O 1
ATOM 1574 N N . ASP C 2 10 ? -9.612 19.170 -13.086 1.00 20.74 10 ASP X N 1
ATOM 1575 C CA . ASP C 2 10 ? -9.955 20.570 -12.779 1.00 22.07 10 ASP X CA 1
ATOM 1576 C C . ASP C 2 10 ? -9.206 21.030 -11.528 1.00 20.51 10 ASP X C 1
ATOM 1577 O O . ASP C 2 10 ? -8.498 20.260 -10.865 1.00 18.74 10 ASP X O 1
ATOM 1582 N N . ASP C 2 11 ? -9.448 22.259 -11.094 1.00 17.93 11 ASP X N 1
ATOM 1583 C CA . ASP C 2 11 ? -8.838 22.904 -9.937 1.00 16.53 11 ASP X CA 1
ATOM 1584 C C . ASP C 2 11 ? -9.184 22.255 -8.600 1.00 18.29 11 ASP X C 1
ATOM 1585 O O . ASP C 2 11 ? -8.468 22.426 -7.583 1.00 18.27 11 ASP X O 1
ATOM 1590 N N . TYR C 2 12 ? -10.204 21.406 -8.628 1.00 15.77 12 TYR X N 1
ATOM 1591 C CA . TYR C 2 12 ? -10.646 20.668 -7.456 1.00 19.17 12 TYR X CA 1
ATOM 1592 C C . TYR C 2 12 ? -10.094 19.245 -7.423 1.00 23.05 12 TYR X C 1
ATOM 1593 O O . TYR C 2 12 ? -10.438 18.505 -6.505 1.00 21.29 12 TYR X O 1
ATOM 1602 N N . GLY C 2 13 ? -9.327 18.842 -8.439 1.00 21.20 13 GLY X N 1
ATOM 1603 C CA . GLY C 2 13 ? -8.761 17.514 -8.529 1.00 21.03 13 GLY X CA 1
ATOM 1604 C C . GLY C 2 13 ? -9.721 16.476 -9.086 1.00 21.94 13 GLY X C 1
ATOM 1605 O O . GLY C 2 13 ? -9.482 15.285 -8.891 1.00 22.41 13 GLY X O 1
ATOM 1606 N N . ARG C 2 14 ? -10.792 16.895 -9.737 1.00 19.77 14 ARG X N 1
ATOM 1607 C CA . ARG C 2 14 ? -11.737 15.964 -10.370 1.00 21.29 14 ARG X CA 1
ATOM 1608 C C . ARG C 2 14 ? -11.350 15.857 -11.841 1.00 18.19 14 ARG X C 1
ATOM 1609 O O . ARG C 2 14 ? -10.981 16.870 -12.454 1.00 17.98 14 ARG X O 1
ATOM 1617 N N . CYS C 2 15 ? -11.405 14.680 -12.440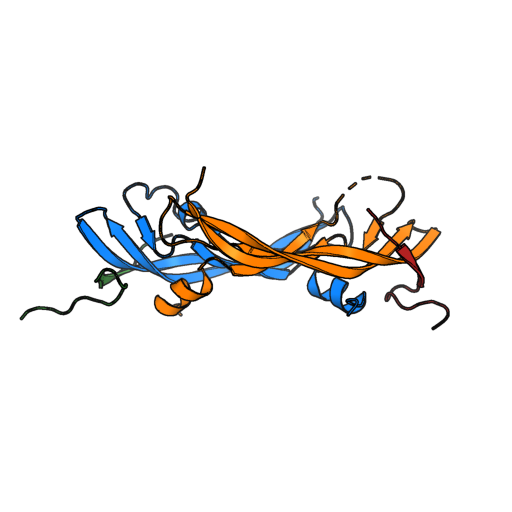 1.00 15.46 15 CYS X N 1
ATOM 1618 C CA . CYS C 2 15 ? -10.938 14.497 -13.810 1.00 19.18 15 CYS X CA 1
ATOM 1619 C C . CYS C 2 15 ? -11.827 15.344 -14.729 1.00 21.50 15 CYS X C 1
ATOM 1620 O O . CYS C 2 15 ? -13.030 15.398 -14.497 1.00 21.00 15 CYS X O 1
ATOM 1623 N N . LEU C 2 16 ? -11.255 15.904 -15.776 1.00 23.10 16 LEU X N 1
ATOM 1624 C CA . LEU C 2 16 ? -12.027 16.580 -16.817 1.00 25.33 16 LEU X CA 1
ATOM 1625 C C . LEU C 2 16 ? -12.775 15.568 -17.688 1.00 27.92 16 LEU X C 1
ATOM 1626 O O . LEU C 2 16 ? -12.281 14.454 -17.880 1.00 26.11 16 LEU X O 1
ATOM 1631 N N . THR C 2 17 ? -13.916 15.953 -18.277 1.00 24.95 17 THR X N 1
ATOM 1632 C CA . THR C 2 17 ? -14.587 15.018 -19.186 1.00 26.27 17 THR X CA 1
ATOM 1633 C C . THR C 2 17 ? -14.290 15.461 -20.616 1.00 24.88 17 THR X C 1
ATOM 1634 O O . THR C 2 17 ? -13.883 16.610 -20.794 1.00 26.17 17 THR X O 1
ATOM 1638 N N . GLU C 2 18 ? -14.354 14.525 -21.551 1.00 21.10 18 GLU X N 1
ATOM 1639 C CA . GLU C 2 18 ? -14.127 14.884 -22.943 1.00 23.10 18 GLU X CA 1
ATOM 1640 C C . GLU C 2 18 ? -15.337 15.688 -23.413 1.00 20.50 18 GLU X C 1
ATOM 1641 O O . GLU C 2 18 ? -16.441 15.272 -23.122 1.00 20.95 18 GLU X O 1
ATOM 1647 N N . ALA C 2 19 ? -15.126 16.615 -24.327 1.00 19.61 19 ALA X N 1
ATOM 1648 C CA . ALA C 2 19 ? -16.167 17.382 -24.944 1.00 19.78 19 ALA X CA 1
ATOM 1649 C C . ALA C 2 19 ? -16.987 16.570 -25.938 1.00 19.28 19 ALA X C 1
ATOM 1650 O O . ALA C 2 19 ? -18.207 16.700 -25.968 1.00 20.11 19 ALA X O 1
ATOM 1652 N N . GLN C 2 20 ? -16.297 15.728 -26.693 1.00 23.13 20 GLN X N 1
ATOM 1653 C CA . GLN C 2 20 ? -17.025 14.923 -27.694 1.00 28.53 20 GLN X CA 1
ATOM 1654 C C . GLN C 2 20 ? -17.115 13.470 -27.231 1.00 30.14 20 GLN X C 1
ATOM 1655 O O . GLN C 2 20 ? -17.826 12.681 -27.894 1.00 33.86 20 GLN X O 1
ATOM 1662 N N . ARG D 2 1 ? 11.455 20.525 33.117 1.00 46.74 1 ARG Y N 1
ATOM 1663 C CA . ARG D 2 1 ? 11.187 21.504 34.212 1.00 46.70 1 ARG Y CA 1
ATOM 1664 C C . ARG D 2 1 ? 9.882 21.206 34.939 1.00 45.04 1 ARG Y C 1
ATOM 1665 O O . ARG D 2 1 ? 9.021 20.515 34.391 1.00 44.51 1 ARG Y O 1
ATOM 1673 N N . GLY D 2 2 ? 9.700 21.733 36.150 1.00 39.72 2 GLY Y N 1
ATOM 1674 C CA . GLY D 2 2 ? 8.477 21.522 36.896 1.00 36.72 2 GLY Y CA 1
ATOM 1675 C C . GLY D 2 2 ? 8.040 20.075 37.090 1.00 34.49 2 GLY Y C 1
ATOM 1676 O O . GLY D 2 2 ? 6.827 19.824 37.075 1.00 32.38 2 GLY Y O 1
ATOM 1677 N N . TRP D 2 3 ? 8.948 19.142 37.331 1.00 32.71 3 TRP Y N 1
ATOM 1678 C CA . TRP D 2 3 ? 8.538 17.760 37.638 1.00 30.18 3 TRP Y CA 1
ATOM 1679 C C . TRP D 2 3 ? 8.166 17.742 39.122 1.00 26.26 3 TRP Y C 1
ATOM 1680 O O . TRP D 2 3 ? 9.020 18.148 39.894 1.00 28.45 3 TRP Y O 1
ATOM 1691 N N . VAL D 2 4 ? 6.953 17.368 39.455 1.00 26.95 4 VAL Y N 1
ATOM 1692 C CA . VAL D 2 4 ? 6.415 17.337 40.796 1.00 27.46 4 VAL Y CA 1
ATOM 1693 C C . VAL D 2 4 ? 6.366 15.898 41.331 1.00 22.73 4 VAL Y C 1
ATOM 1694 O O . VAL D 2 4 ? 5.513 15.140 40.880 1.00 21.96 4 VAL Y O 1
ATOM 1698 N N . GLU D 2 5 ? 7.107 15.595 42.372 1.00 25.73 5 GLU Y N 1
ATOM 1699 C CA . GLU D 2 5 ? 7.132 14.208 42.898 1.00 26.17 5 GLU Y CA 1
ATOM 1700 C C . GLU D 2 5 ? 5.782 13.739 43.358 1.00 24.30 5 GLU Y C 1
ATOM 1701 O O . GLU D 2 5 ? 4.978 14.502 43.918 1.00 25.34 5 GLU Y O 1
ATOM 1707 N N . ILE D 2 6 ? 5.368 12.507 43.025 1.00 19.84 6 ILE Y N 1
ATOM 1708 C CA . ILE D 2 6 ? 4.133 11.924 43.527 1.00 17.34 6 ILE Y CA 1
ATOM 1709 C C . ILE D 2 6 ? 4.459 10.793 44.510 1.00 20.94 6 ILE Y C 1
ATOM 1710 O O . ILE D 2 6 ? 3.954 10.753 45.641 1.00 18.66 6 ILE Y O 1
ATOM 1715 N N . CYS D 2 7 ? 5.341 9.880 44.082 1.00 16.39 7 CYS Y N 1
ATOM 1716 C CA . CYS D 2 7 ? 5.627 8.765 45.020 1.00 18.72 7 CYS Y CA 1
ATOM 1717 C C . CYS D 2 7 ? 6.854 7.990 44.588 1.00 20.56 7 CYS Y C 1
ATOM 1718 O O . CYS D 2 7 ? 7.133 7.939 43.390 1.00 16.66 7 CYS Y O 1
ATOM 1721 N N . ALA D 2 8 ? 7.472 7.258 45.535 1.00 17.42 8 ALA Y N 1
ATOM 1722 C CA . ALA D 2 8 ? 8.463 6.261 45.126 1.00 15.93 8 ALA Y CA 1
ATOM 1723 C C . ALA D 2 8 ? 7.659 5.136 44.484 1.00 12.59 8 ALA Y C 1
ATOM 1724 O O . ALA D 2 8 ? 6.560 4.758 44.881 1.00 17.24 8 ALA Y O 1
ATOM 1726 N N . ALA D 2 9 ? 8.161 4.574 43.381 1.00 11.74 9 ALA Y N 1
ATOM 1727 C CA . ALA D 2 9 ? 7.446 3.688 42.529 1.00 15.18 9 ALA Y CA 1
ATOM 1728 C C . ALA D 2 9 ? 8.201 2.395 42.185 1.00 14.17 9 ALA Y C 1
ATOM 1729 O O . ALA D 2 9 ? 9.417 2.364 42.171 1.00 14.52 9 ALA Y O 1
ATOM 1731 N N . ASP D 2 10 ? 7.394 1.454 41.669 1.00 15.26 10 ASP Y N 1
ATOM 1732 C CA . ASP D 2 10 ? 8.014 0.194 41.206 1.00 16.21 10 ASP Y CA 1
ATOM 1733 C C . ASP D 2 10 ? 8.347 0.377 39.745 1.00 19.00 10 ASP Y C 1
ATOM 1734 O O . ASP D 2 10 ? 8.154 1.452 39.134 1.00 18.13 10 ASP Y O 1
ATOM 1739 N N . ASP D 2 11 ? 8.801 -0.701 39.119 1.00 16.26 11 ASP Y N 1
ATOM 1740 C CA . ASP D 2 11 ? 9.179 -0.689 37.715 1.00 17.91 11 ASP Y CA 1
ATOM 1741 C C . ASP D 2 11 ? 8.024 -0.392 36.776 1.00 20.33 11 ASP Y C 1
ATOM 1742 O O . ASP D 2 11 ? 8.252 0.097 35.657 1.00 22.42 11 ASP Y O 1
ATOM 1747 N N . TYR D 2 12 ? 6.788 -0.590 37.181 1.00 17.31 12 TYR Y N 1
ATOM 1748 C CA . TYR D 2 12 ? 5.628 -0.332 36.366 1.00 20.39 12 TYR Y CA 1
ATOM 1749 C C . TYR D 2 12 ? 5.029 1.050 36.551 1.00 22.12 12 TYR Y C 1
ATOM 1750 O O . TYR D 2 12 ? 3.982 1.307 35.960 1.00 21.30 12 TYR Y O 1
ATOM 1759 N N . GLY D 2 13 ? 5.629 1.866 37.422 1.00 21.85 13 GLY Y N 1
ATOM 1760 C CA . GLY D 2 13 ? 5.074 3.180 37.678 1.00 22.08 13 GLY Y CA 1
ATOM 1761 C C . GLY D 2 13 ? 4.003 3.156 38.747 1.00 25.35 13 GLY Y C 1
ATOM 1762 O O . GLY D 2 13 ? 3.327 4.178 38.937 1.00 26.57 13 GLY Y O 1
ATOM 1763 N N . ARG D 2 14 ? 3.864 2.065 39.516 1.00 20.18 14 ARG Y N 1
ATOM 1764 C CA . ARG D 2 14 ? 2.900 2.069 40.609 1.00 21.37 14 ARG Y CA 1
ATOM 1765 C C . ARG D 2 14 ? 3.548 2.547 41.902 1.00 21.87 14 ARG Y C 1
ATOM 1766 O O . ARG D 2 14 ? 4.692 2.193 42.143 1.00 17.89 14 ARG Y O 1
ATOM 1774 N N . CYS D 2 15 ? 2.822 3.296 42.749 1.00 18.95 15 CYS Y N 1
ATOM 1775 C CA . CYS D 2 15 ? 3.456 3.700 44.008 1.00 17.00 15 CYS Y CA 1
ATOM 1776 C C . CYS D 2 15 ? 3.761 2.451 44.845 1.00 20.16 15 CYS Y C 1
ATOM 1777 O O . CYS D 2 15 ? 2.869 1.605 44.936 1.00 18.31 15 CYS Y O 1
ATOM 1780 N N . LEU D 2 16 ? 4.888 2.443 45.530 1.00 20.63 16 LEU Y N 1
ATOM 1781 C CA . LEU D 2 16 ? 5.245 1.279 46.370 1.00 23.20 16 LEU Y CA 1
ATOM 1782 C C . LEU D 2 16 ? 4.234 1.046 47.482 1.00 30.77 16 LEU Y C 1
ATOM 1783 O O . LEU D 2 16 ? 3.872 -0.108 47.769 1.00 28.24 16 LEU Y O 1
ATOM 1788 N N . THR D 2 17 ? 3.673 2.130 48.044 1.00 29.70 17 THR Y N 1
ATOM 1789 C CA . THR D 2 17 ? 2.514 1.991 48.919 1.00 37.66 17 THR Y CA 1
ATOM 1790 C C . THR D 2 17 ? 1.335 1.255 48.284 1.00 40.52 17 THR Y C 1
ATOM 1791 O O . THR D 2 17 ? 0.527 0.651 49.015 1.00 40.70 17 THR Y O 1
ATOM 1795 N N . GLU D 2 18 ? 1.111 1.326 46.978 1.00 43.83 18 GLU Y N 1
ATOM 1796 C CA . GLU D 2 18 ? -0.025 0.665 46.344 1.00 47.42 18 GLU Y CA 1
ATOM 1797 C C . GLU D 2 18 ? -0.034 -0.830 46.654 1.00 48.65 18 GLU Y C 1
ATOM 1798 O O . GLU D 2 18 ? -1.068 -1.355 47.138 1.00 48.52 18 GLU Y O 1
#

Secondary structure (DSSP, 8-state):
-PBPHHHHHHHHBSEEEEEEEEHHHH--S-TT-EEESSEEEEEEEESB-SSTTEEEEEEEEEEEEEEEEEE-TTS-EEEEEEEEEEEEEEEEEE--/--B-HHHHHHHHBSEEEEEEEE-----EEESSEEEEEEEESB-SSTTEEEEEEEEEEEEEEEEEEETTTEEEEEEEEEEEEEEEEEEE--/--EEEEEEB-TTSPBPPP--/--PEEEEEB-TTS-BTT-

Foldseek 3Di:
DDDDPVVVVVVQAKWWDWDWAFVCVVVVPPVQKDKVPRTDTATAIGGDDPDPQWDKHADDKDKDKDWIWIDRVPPDIDIDIDIGMHGPTIDTGGPD/DDDDPVRVVVVQPWWWDWDWAAPDPFKDKPPRTHTATDTHGDDDDPQKDKAADDKDKDKDWIWIDRPPPDIDTDIDIGMHRHTIDIDGDD/DDDDDDADPDPVRHHDDDPD/DPDDDDADDDPVRHHPVD

Sequence (224 aa):
EVVKFMDVYQRSYCHPIETLVDIFQEYPDEIEYIFKPSCVPLMRCGGCCNDEGLECVPTEESNITMQIMRIKPHQGQHIGEMSFLQHNKCECRPKKEVVKFMDVYQRSYCHPIETLVDIFIEYIFKPSCVPLMRCGGCCNDEGLECVPTEESNITMQIMRIKPHQGQHIGEMSFLQHNKCECRPKKRGWVEICAADDYGRCLTEAQRGWVEICAADDYGRCLTE

Solvent-accessible surface area: 14001 Å² total; per-residue (Å²): 197,58,17,128,11,130,71,0,40,110,97,0,76,10,61,37,25,55,51,31,17,61,1,125,116,33,9,76,86,46,156,129,68,71,20,46,9,32,1,0,3,3,93,41,28,19,24,13,19,84,74,142,37,48,71,31,41,51,61,95,83,45,100,50,37,1,35,0,2,51,40,86,60,183,136,39,31,76,5,0,46,3,28,1,60,29,25,66,128,24,83,16,106,87,113,235,208,28,26,107,23,131,64,0,69,109,103,1,82,8,56,39,24,58,52,27,47,97,25,157,240,94,85,92,38,53,7,36,1,0,1,5,86,51,26,18,24,13,15,70,81,123,41,47,71,28,31,49,53,90,93,46,104,34,43,0,20,0,3,66,33,66,52,195,133,35,46,66,1,0,49,6,70,21,71,24,22,65,115,23,80,29,114,105,95,244,160,49,58,92,85,70,19,40,2,36,96,150,12,154,69,107,130,152,111,222,225,59,37,89,80,78,19,40,3,33,105,154,12,127,38,124,134,161

Nearest PDB structures (foldseek):
  1vpp-assembly1_W  TM=1.011E+00  e=3.568E-15  Homo sapiens
  1mjv-assembly1_B  TM=8.985E-01  e=6.544E-14  Homo sapiens
  6v7k-assembly1_B  TM=9.035E-01  e=6.899E-14  Homo sapiens
  1mkg-assembly3_D  TM=9.536E-01  e=2.095E-13  Homo sapiens
  1mkk-assembly1_A  TM=8.335E-01  e=6.706E-13  Homo sapiens